Protein AF-A0A521YY10-F1 (afdb_monomer_lite)

Foldseek 3Di:
DVCVVVVNDDLQPDPVLLLLLLVLLLVLCQFQVDFLVFSQQFFPPQWDWDDDPNDIWIKGWGADPPLRPGIDITTGDPVNVVSVVSLNVSCVVLLVQLVVLLVVLVPPDPDDDPVSVVVNVQSVSCSGGSQPHSPDSHHDDQVCSQVSVCVVCVVVVHNDSDHSNVSSLSNLQCCVVVVVDDLVSQCRSHLPQDSVLSVVSNDDPPDDPVVSVVVVVVVLVVQLVVLVLLLDQPWQKFFQQSVVSNVVSPDDDPDPSSVSSNCSSHFDWDDLLQWTFRDDCPPDPNNVCNVVVLVRRHDNGTIGTPVNLVVLVVQLVVLVVCCVVLVVVDDVSNVVSVSSNVSSQRRNVSNVNPDD

Secondary structure (DSSP, 8-state):
-HHHHTTSS-TTT-HHHHHHHHHHHHHHHHHH---HHHHHT-BTT-EEEEEETTEEEEEEEEEE-SS--EEEEEEE-HHHHHHHHHHHHHHHHHHHHHHHHHHHHHTS-SS--HHHHHHHHHHHHHTTBSSB-SSSS-BPPHHHHHHHHHHHHHHTT------HHHHHHHHHHHHHHTT-S-HHHHHHHTT-SSHHHHHHHHS-TTS-HHHHHHHHHHHHHHHHHHHHHHTSTT---BSHHHHHHHHHTTS--TTHHHHHHHHHHHS--EE-SSSEE---TTTS-TTGGGT-GGGGSS-TTEEB-GGGHHHHHHHHHHHHHHHHHHHHH-HHHHHHHHHHHHHHHHHHHHTT----

Radius of gyration: 27.44 Å; chains: 1; bounding box: 54×54×86 Å

Structure (mmCIF, N/CA/C/O backbone):
data_AF-A0A521YY10-F1
#
_entry.id   AF-A0A521YY10-F1
#
loop_
_atom_site.group_PDB
_atom_site.id
_atom_site.type_symbol
_atom_site.label_atom_id
_atom_site.label_alt_id
_atom_site.label_comp_id
_atom_site.label_asym_id
_atom_site.label_entity_id
_atom_site.label_seq_id
_atom_site.pdbx_PDB_ins_code
_atom_site.Cartn_x
_atom_site.Cartn_y
_atom_site.Cartn_z
_atom_site.occupancy
_atom_site.B_iso_or_equiv
_atom_site.auth_seq_id
_atom_site.auth_comp_id
_atom_site.auth_asym_id
_atom_site.auth_atom_id
_atom_site.pdbx_PDB_model_num
ATOM 1 N N . MET A 1 1 ? 14.501 -9.608 -27.763 1.00 85.38 1 MET A N 1
ATOM 2 C CA . MET A 1 1 ? 15.355 -8.457 -27.370 1.00 85.38 1 MET A CA 1
ATOM 3 C C . MET A 1 1 ? 16.700 -8.479 -28.078 1.00 85.38 1 MET A C 1
ATOM 5 O O . MET A 1 1 ? 17.087 -7.432 -28.558 1.00 85.38 1 MET A O 1
ATOM 9 N N . ASN A 1 2 ? 17.355 -9.635 -28.248 1.00 88.19 2 ASN A N 1
ATOM 10 C CA . ASN A 1 2 ? 18.617 -9.733 -29.004 1.00 88.19 2 ASN A CA 1
ATOM 11 C C . ASN A 1 2 ? 18.553 -9.081 -30.402 1.00 88.19 2 ASN A C 1
ATOM 13 O O . ASN A 1 2 ? 19.431 -8.303 -30.740 1.00 88.19 2 ASN A O 1
ATOM 17 N N . GLU A 1 3 ? 17.484 -9.308 -31.175 1.00 88.06 3 GLU A N 1
ATOM 18 C CA . GLU A 1 3 ? 17.302 -8.673 -32.496 1.00 88.06 3 GLU A CA 1
ATOM 19 C C . GLU A 1 3 ? 17.169 -7.143 -32.429 1.00 88.06 3 GLU A C 1
ATOM 21 O O . GLU A 1 3 ? 17.678 -6.440 -33.294 1.00 88.06 3 GLU A O 1
ATOM 26 N N . ARG A 1 4 ? 16.519 -6.609 -31.385 1.00 91.56 4 ARG A N 1
ATOM 27 C CA . ARG A 1 4 ? 16.463 -5.160 -31.129 1.00 91.56 4 ARG A CA 1
ATOM 28 C C . ARG A 1 4 ? 17.863 -4.623 -30.849 1.00 91.56 4 ARG A C 1
ATOM 30 O O . ARG A 1 4 ? 18.242 -3.602 -31.404 1.00 91.56 4 ARG A O 1
ATOM 37 N N . ASP A 1 5 ? 18.611 -5.316 -29.996 1.00 87.81 5 ASP A N 1
ATOM 38 C CA . ASP A 1 5 ? 19.945 -4.891 -29.563 1.00 87.81 5 ASP A CA 1
ATOM 39 C C . ASP A 1 5 ? 20.967 -4.986 -30.708 1.00 87.81 5 ASP A C 1
ATOM 41 O O . ASP A 1 5 ? 21.903 -4.197 -30.765 1.00 87.81 5 ASP A O 1
ATOM 45 N N . ALA A 1 6 ? 20.731 -5.880 -31.671 1.00 89.31 6 ALA A N 1
ATOM 46 C CA . ALA A 1 6 ? 21.458 -5.959 -32.937 1.00 89.31 6 ALA A CA 1
ATOM 47 C C . ALA A 1 6 ? 20.987 -4.933 -33.995 1.00 89.31 6 ALA A C 1
ATOM 49 O O . ALA A 1 6 ? 21.480 -4.945 -35.119 1.00 89.31 6 ALA A O 1
ATOM 50 N N . GLY A 1 7 ? 20.014 -4.070 -33.677 1.00 87.19 7 GLY A N 1
ATOM 51 C CA . GLY A 1 7 ? 19.483 -3.052 -34.592 1.00 87.19 7 GLY A CA 1
ATOM 52 C C . GLY A 1 7 ? 18.526 -3.575 -35.671 1.00 87.19 7 GLY A C 1
ATOM 53 O O . GLY A 1 7 ? 18.111 -2.808 -36.536 1.00 87.19 7 GLY A O 1
ATOM 54 N N . LEU A 1 8 ? 18.134 -4.851 -35.620 1.00 89.88 8 LEU A N 1
ATOM 55 C CA . LEU A 1 8 ? 17.260 -5.491 -36.614 1.00 89.88 8 LEU A CA 1
ATOM 56 C C . LEU A 1 8 ? 15.776 -5.145 -36.420 1.00 89.88 8 LEU A C 1
ATOM 58 O O . LEU A 1 8 ? 14.966 -5.345 -37.323 1.00 89.88 8 LEU A O 1
ATOM 62 N N . ARG A 1 9 ? 15.397 -4.638 -35.241 1.00 90.50 9 ARG A N 1
ATOM 63 C CA . ARG A 1 9 ? 14.014 -4.265 -34.902 1.00 90.50 9 ARG A CA 1
ATOM 64 C C . ARG A 1 9 ? 13.940 -2.869 -34.306 1.00 90.50 9 ARG A C 1
ATOM 66 O O . ARG A 1 9 ? 14.848 -2.428 -33.608 1.00 90.50 9 ARG A O 1
ATOM 73 N N . SER A 1 10 ? 12.820 -2.182 -34.541 1.00 87.94 10 SER A N 1
ATOM 74 C CA . SER A 1 10 ? 12.600 -0.839 -33.998 1.00 87.94 10 SER A CA 1
ATOM 75 C C . SER A 1 10 ? 12.572 -0.862 -32.470 1.00 87.94 10 SER A C 1
ATOM 77 O O . SER A 1 10 ? 11.760 -1.548 -31.858 1.00 87.94 10 SER A O 1
ATOM 79 N N . THR A 1 11 ? 13.396 -0.033 -31.840 1.00 85.44 11 THR A N 1
ATOM 80 C CA . THR A 1 11 ? 13.478 0.061 -30.377 1.00 85.44 11 THR A CA 1
ATOM 81 C C . THR A 1 11 ? 12.167 0.496 -29.723 1.00 85.44 11 THR A C 1
ATOM 83 O O . THR A 1 11 ? 11.828 0.025 -28.642 1.00 85.44 11 THR A O 1
ATOM 86 N N . PHE A 1 12 ? 11.417 1.388 -30.374 1.00 87.38 12 PHE A N 1
ATOM 87 C CA . PHE A 1 12 ? 10.324 2.122 -29.730 1.00 87.38 12 PHE A CA 1
ATOM 88 C C . PHE A 1 12 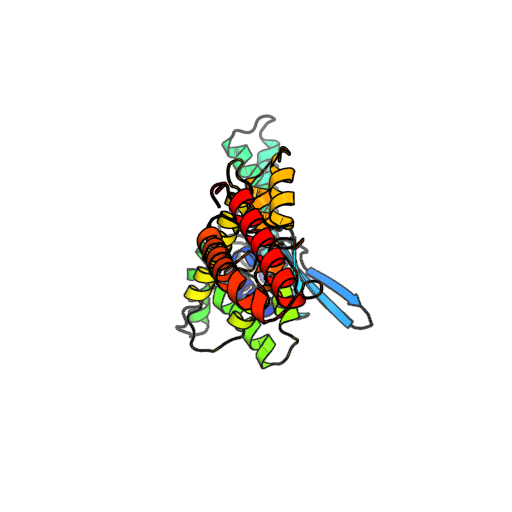? 8.942 1.792 -30.290 1.00 87.38 12 PHE A C 1
ATOM 90 O O . PHE A 1 12 ? 7.970 1.725 -29.541 1.00 87.38 12 PHE A O 1
ATOM 97 N N . LYS A 1 13 ? 8.834 1.582 -31.606 1.00 85.50 13 LYS A N 1
ATOM 98 C CA . LYS A 1 13 ? 7.543 1.413 -32.293 1.00 85.50 13 LYS A CA 1
ATOM 99 C C . LYS A 1 13 ? 7.160 -0.050 -32.522 1.00 85.50 13 LYS A C 1
ATOM 101 O O . LYS A 1 13 ? 6.102 -0.317 -33.080 1.00 85.50 13 LYS A O 1
ATOM 106 N N . ASP A 1 14 ? 7.987 -0.992 -32.081 1.00 90.69 14 ASP A N 1
ATOM 107 C CA . ASP A 1 14 ? 7.737 -2.415 -32.278 1.00 90.69 14 ASP A CA 1
ATOM 108 C C . ASP A 1 14 ? 6.626 -2.931 -31.349 1.00 90.69 14 ASP A C 1
ATOM 110 O O . ASP A 1 14 ? 6.706 -2.837 -30.118 1.00 90.69 14 ASP A O 1
ATOM 114 N N . VAL A 1 15 ? 5.555 -3.449 -31.948 1.00 89.00 15 VAL A N 1
ATOM 115 C CA . VAL A 1 15 ? 4.350 -3.894 -31.236 1.00 89.00 15 VAL A CA 1
ATOM 116 C C . VAL A 1 15 ? 4.611 -5.155 -30.413 1.00 89.00 15 VAL A C 1
ATOM 118 O O . VAL A 1 15 ? 4.077 -5.277 -29.308 1.00 89.00 15 VAL A O 1
ATOM 121 N N . GLU A 1 16 ? 5.448 -6.070 -30.896 1.00 89.94 16 GLU A N 1
ATOM 122 C CA . GLU A 1 16 ? 5.749 -7.323 -30.199 1.00 89.94 16 GLU A CA 1
ATOM 123 C C . GLU A 1 16 ? 6.635 -7.059 -28.984 1.00 89.94 16 GLU A C 1
ATOM 125 O O . GLU A 1 16 ? 6.331 -7.527 -27.887 1.00 89.94 16 GLU A O 1
ATOM 130 N N . LEU A 1 17 ? 7.658 -6.206 -29.121 1.00 91.56 17 LEU A N 1
ATOM 131 C CA . LEU A 1 17 ? 8.485 -5.797 -27.978 1.00 91.56 17 LEU A CA 1
ATOM 132 C C . LEU A 1 17 ? 7.660 -5.060 -26.917 1.00 91.56 17 LEU A C 1
ATOM 134 O O . LEU A 1 17 ? 7.812 -5.302 -25.721 1.00 91.56 17 LEU A O 1
ATOM 138 N N . ASN A 1 18 ? 6.744 -4.190 -27.345 1.00 91.94 18 ASN A N 1
ATOM 139 C CA . ASN A 1 18 ? 5.798 -3.533 -26.444 1.00 91.94 18 ASN A CA 1
ATOM 140 C C . ASN A 1 18 ? 4.840 -4.517 -25.755 1.00 91.94 18 ASN A C 1
ATOM 142 O O . ASN A 1 18 ? 4.412 -4.247 -24.630 1.00 91.94 18 ASN A O 1
ATOM 146 N N . SER A 1 19 ? 4.511 -5.630 -26.413 1.00 91.94 19 SER A N 1
ATOM 147 C CA . SER A 1 19 ? 3.684 -6.695 -25.843 1.00 91.94 19 SER A CA 1
ATOM 148 C C . SER A 1 19 ? 4.452 -7.491 -24.789 1.00 91.94 19 SER A C 1
ATOM 150 O O . SER A 1 19 ? 3.865 -7.836 -23.770 1.00 91.94 19 SER A O 1
ATOM 152 N N . ILE A 1 20 ? 5.769 -7.684 -24.944 1.00 93.25 20 ILE A N 1
ATOM 153 C CA . ILE A 1 20 ? 6.611 -8.295 -23.899 1.00 93.25 20 ILE A CA 1
ATOM 154 C C . ILE A 1 20 ? 6.553 -7.475 -22.603 1.00 93.25 20 ILE A C 1
ATOM 156 O O . ILE A 1 20 ? 6.276 -8.042 -21.548 1.00 93.25 20 ILE A O 1
ATOM 160 N N . ARG A 1 21 ? 6.725 -6.143 -22.669 1.00 94.94 21 ARG A N 1
ATOM 161 C CA . ARG A 1 21 ? 6.540 -5.260 -21.496 1.00 94.94 21 ARG A CA 1
ATOM 162 C C . ARG A 1 21 ? 5.163 -5.466 -20.861 1.00 94.94 21 ARG A C 1
ATOM 164 O O . ARG A 1 21 ? 5.047 -5.551 -19.640 1.00 94.94 21 ARG A O 1
ATOM 171 N N . ASP A 1 22 ? 4.121 -5.507 -21.687 1.00 95.12 22 ASP A N 1
ATOM 172 C CA . ASP A 1 22 ? 2.745 -5.647 -21.216 1.00 95.12 22 ASP A CA 1
ATOM 173 C C . ASP A 1 22 ? 2.512 -7.021 -20.542 1.00 95.12 22 ASP A C 1
ATOM 175 O O . ASP A 1 22 ? 1.844 -7.085 -19.510 1.00 95.12 22 ASP A O 1
ATOM 179 N N . CYS A 1 23 ? 3.136 -8.096 -21.033 1.00 95.06 23 CYS A N 1
ATOM 180 C CA . CYS A 1 23 ? 3.139 -9.415 -20.390 1.00 95.06 23 CYS A CA 1
ATOM 181 C C . CYS A 1 23 ? 3.931 -9.431 -19.074 1.00 95.06 23 CYS A C 1
ATOM 183 O O . CYS A 1 23 ? 3.456 -10.001 -18.092 1.00 95.06 23 CYS A O 1
ATOM 185 N N . CYS A 1 24 ? 5.092 -8.770 -19.007 1.00 96.81 24 CYS A N 1
ATOM 186 C CA . CYS A 1 24 ? 5.856 -8.634 -17.762 1.00 96.81 24 CYS A CA 1
ATOM 187 C C . CYS A 1 24 ? 5.030 -7.953 -16.662 1.00 96.81 24 CYS A C 1
ATOM 189 O O . CYS A 1 24 ? 5.087 -8.377 -15.512 1.00 96.81 24 CYS A O 1
ATOM 191 N N . PHE A 1 25 ? 4.213 -6.949 -17.002 1.00 96.38 25 PHE A N 1
ATOM 192 C CA . PHE A 1 25 ? 3.290 -6.327 -16.046 1.00 96.38 25 PHE A CA 1
ATOM 193 C C . PHE A 1 25 ? 2.287 -7.333 -15.467 1.00 96.38 25 PHE A C 1
ATOM 195 O O . PHE A 1 25 ? 2.081 -7.368 -14.254 1.00 96.38 25 PHE A O 1
ATOM 202 N N . VAL A 1 26 ? 1.682 -8.165 -16.322 1.00 95.31 26 VAL A N 1
ATOM 203 C CA . VAL A 1 26 ? 0.736 -9.211 -15.898 1.00 95.31 26 VAL A CA 1
ATOM 204 C C . VAL A 1 26 ? 1.424 -10.222 -14.987 1.00 95.31 26 VAL A C 1
ATOM 206 O O . VAL A 1 26 ? 0.912 -10.518 -13.909 1.00 95.31 26 VAL A O 1
ATOM 209 N N . LEU A 1 27 ? 2.595 -10.719 -15.390 1.00 96.19 27 LEU A N 1
ATOM 210 C CA . LEU A 1 27 ? 3.357 -11.698 -14.618 1.00 96.19 27 LEU A CA 1
ATOM 211 C C . LEU A 1 27 ? 3.787 -11.138 -13.261 1.00 96.19 27 LEU A C 1
ATOM 213 O O . LEU A 1 27 ? 3.569 -11.792 -12.248 1.00 96.19 27 LEU A O 1
ATOM 217 N N . ILE A 1 28 ? 4.307 -9.908 -13.207 1.00 96.75 28 ILE A N 1
ATOM 218 C CA . ILE A 1 28 ? 4.641 -9.251 -11.935 1.00 96.75 28 ILE A CA 1
ATOM 219 C C . ILE A 1 28 ? 3.394 -9.129 -11.059 1.00 96.75 28 ILE A C 1
ATOM 221 O O . ILE A 1 28 ? 3.449 -9.470 -9.878 1.00 96.75 28 ILE A O 1
ATOM 225 N N . GLY A 1 29 ? 2.254 -8.712 -11.618 1.00 94.56 29 GLY A N 1
ATOM 226 C CA . GLY A 1 29 ? 0.993 -8.645 -10.879 1.00 94.56 29 GLY A CA 1
ATOM 227 C C . GLY A 1 29 ? 0.571 -9.996 -10.299 1.00 94.56 29 GLY A C 1
ATOM 228 O O . GLY A 1 29 ? 0.200 -10.068 -9.129 1.00 94.56 29 GLY A O 1
ATOM 229 N N . LEU A 1 30 ? 0.675 -11.071 -11.083 1.00 93.12 30 LEU A N 1
ATOM 230 C CA . LEU A 1 30 ? 0.329 -12.431 -10.660 1.00 93.12 30 LEU A CA 1
ATOM 231 C C . LEU A 1 30 ? 1.308 -13.021 -9.641 1.00 93.12 30 LEU A C 1
ATOM 233 O O . LEU A 1 30 ? 0.883 -13.803 -8.799 1.00 93.12 30 LEU A O 1
ATOM 237 N N . LEU A 1 31 ? 2.592 -12.659 -9.707 1.00 93.81 31 LEU A N 1
ATOM 238 C CA . LEU A 1 31 ? 3.646 -13.183 -8.830 1.00 93.81 31 LEU A CA 1
ATOM 239 C C . LEU A 1 31 ? 3.793 -12.405 -7.516 1.00 93.81 31 LEU A C 1
ATOM 241 O O . LEU A 1 31 ? 4.403 -12.912 -6.579 1.00 93.81 31 LEU A O 1
ATOM 245 N N . THR A 1 32 ? 3.260 -11.185 -7.436 1.00 93.19 32 THR A N 1
ATOM 246 C CA . THR A 1 32 ? 3.423 -10.305 -6.263 1.00 93.19 32 THR A CA 1
ATOM 247 C C . THR A 1 32 ? 2.104 -9.940 -5.587 1.00 93.19 32 THR A C 1
ATOM 249 O O . THR A 1 32 ? 2.075 -9.697 -4.379 1.00 93.19 32 THR A O 1
ATOM 252 N N . GLY A 1 33 ? 1.024 -9.839 -6.369 1.00 90.75 33 GLY A N 1
ATOM 253 C CA . GLY A 1 33 ? -0.226 -9.202 -5.973 1.00 90.75 33 GLY A CA 1
ATOM 254 C C . GLY A 1 33 ? -0.115 -7.694 -5.704 1.00 90.75 33 GLY A C 1
ATOM 255 O O . GLY A 1 33 ? -0.971 -7.138 -5.014 1.00 90.75 33 GLY A O 1
ATOM 256 N N . MET A 1 34 ? 0.916 -7.011 -6.211 1.00 91.62 34 MET A N 1
ATOM 257 C CA . MET A 1 34 ? 1.047 -5.548 -6.133 1.00 91.62 34 MET A CA 1
ATOM 258 C C . MET A 1 34 ? -0.156 -4.826 -6.761 1.00 91.62 34 MET A C 1
ATOM 260 O O . MET A 1 34 ? -0.786 -5.312 -7.704 1.00 91.62 34 MET A O 1
ATOM 264 N N . ARG A 1 35 ? -0.462 -3.617 -6.275 1.00 87.88 35 ARG A N 1
ATOM 265 C CA . ARG A 1 35 ? -1.435 -2.730 -6.936 1.00 87.88 35 ARG A CA 1
ATOM 266 C C . ARG A 1 35 ? -0.873 -2.201 -8.254 1.00 87.88 35 ARG A C 1
ATOM 268 O O . ARG A 1 35 ? 0.332 -2.050 -8.403 1.00 87.88 35 ARG A O 1
ATOM 275 N N . CYS A 1 36 ? -1.752 -1.797 -9.173 1.00 89.88 36 CYS A N 1
ATOM 276 C CA . CYS A 1 36 ? -1.347 -1.226 -10.465 1.00 89.88 36 CYS A CA 1
ATOM 277 C C . CYS A 1 36 ? -0.319 -0.087 -10.334 1.00 89.88 36 CYS A C 1
ATOM 279 O O . CYS A 1 36 ? 0.677 -0.078 -11.050 1.00 89.88 36 CYS A O 1
ATOM 281 N N . ASP A 1 37 ? -0.549 0.860 -9.420 1.00 87.25 37 ASP A N 1
ATOM 282 C CA . ASP A 1 37 ? 0.353 2.003 -9.224 1.00 87.25 37 ASP A CA 1
ATOM 283 C C . ASP A 1 37 ? 1.688 1.593 -8.585 1.00 87.25 37 ASP A C 1
ATOM 285 O O . ASP A 1 37 ? 2.705 2.225 -8.843 1.00 87.25 37 ASP A O 1
ATOM 289 N N . GLU A 1 38 ? 1.698 0.518 -7.791 1.00 91.12 38 GLU A N 1
ATOM 290 C CA . GLU A 1 38 ? 2.921 -0.053 -7.222 1.00 91.12 38 GLU A CA 1
ATOM 291 C C . GLU A 1 38 ? 3.707 -0.792 -8.314 1.00 91.12 38 GLU A C 1
ATOM 293 O O . GLU A 1 38 ? 4.905 -0.594 -8.434 1.00 91.12 38 GLU A O 1
ATOM 298 N N . ILE A 1 39 ? 3.076 -1.556 -9.208 1.00 94.62 39 ILE A N 1
ATOM 299 C CA . ILE A 1 39 ? 3.806 -2.173 -10.335 1.00 94.62 39 ILE A CA 1
ATOM 300 C C . ILE A 1 39 ? 4.439 -1.087 -11.225 1.00 94.62 39 ILE A C 1
ATOM 302 O O . ILE A 1 39 ? 5.604 -1.176 -11.604 1.00 94.62 39 ILE A O 1
ATOM 306 N N . LEU A 1 40 ? 3.696 -0.013 -11.509 1.00 93.12 40 LEU A N 1
ATOM 307 C CA . LEU A 1 40 ? 4.188 1.141 -12.273 1.00 93.12 40 LEU A CA 1
ATOM 308 C C . LEU A 1 40 ? 5.269 1.961 -11.545 1.00 93.12 40 LEU A C 1
ATOM 310 O O . LEU A 1 40 ? 5.985 2.733 -12.188 1.00 93.12 40 LEU A O 1
ATOM 314 N N . GLY A 1 41 ? 5.365 1.819 -10.222 1.00 92.25 41 GLY A N 1
ATOM 315 C CA . GLY A 1 41 ? 6.359 2.467 -9.368 1.00 92.25 41 GLY A CA 1
ATOM 316 C C . GLY A 1 41 ? 7.696 1.726 -9.282 1.00 92.25 41 GLY A C 1
ATOM 317 O O . GLY A 1 41 ? 8.635 2.265 -8.692 1.00 92.25 41 GLY A O 1
ATOM 318 N N . ILE A 1 42 ? 7.809 0.526 -9.867 1.00 95.88 42 ILE A N 1
ATOM 319 C CA . ILE A 1 42 ? 9.057 -0.247 -9.878 1.00 95.88 42 ILE A CA 1
ATOM 320 C C . ILE A 1 42 ? 10.138 0.530 -10.639 1.00 95.88 42 ILE A C 1
ATOM 322 O O . ILE A 1 42 ? 9.900 1.114 -11.706 1.00 95.88 42 ILE A O 1
ATOM 326 N N . ARG A 1 43 ? 11.344 0.533 -10.070 1.00 95.12 43 ARG A N 1
ATOM 327 C CA . ARG A 1 43 ? 12.527 1.189 -10.629 1.00 95.12 43 ARG A CA 1
ATOM 328 C C . ARG A 1 43 ? 13.571 0.169 -11.085 1.00 95.12 43 ARG A C 1
ATOM 330 O O . ARG A 1 43 ? 13.503 -0.993 -10.710 1.00 95.12 43 ARG A O 1
ATOM 337 N N . LYS A 1 44 ? 14.533 0.621 -11.888 1.00 94.31 44 LYS A N 1
ATOM 338 C CA . LYS A 1 44 ? 15.720 -0.151 -12.267 1.00 94.31 44 LYS A CA 1
ATOM 339 C C . LYS A 1 44 ? 16.460 -0.629 -11.013 1.00 94.31 44 LYS A C 1
ATOM 341 O O . LYS A 1 44 ? 16.606 0.145 -10.066 1.00 94.31 44 LYS A O 1
ATOM 346 N N . ASN A 1 45 ? 16.952 -1.865 -11.047 1.00 94.44 45 ASN A N 1
ATOM 347 C CA . ASN A 1 45 ? 17.641 -2.558 -9.960 1.00 94.44 45 ASN A CA 1
ATOM 348 C C . ASN A 1 45 ? 16.769 -2.727 -8.703 1.00 94.44 45 ASN A C 1
ATOM 350 O O . ASN A 1 45 ? 17.266 -2.675 -7.580 1.00 94.44 45 ASN A O 1
ATOM 354 N N . ALA A 1 46 ? 15.456 -2.905 -8.877 1.00 95.31 46 ALA A N 1
ATOM 355 C CA . ALA A 1 46 ? 14.530 -3.116 -7.761 1.00 95.31 46 ALA A CA 1
ATOM 356 C C . ALA A 1 46 ? 14.569 -4.540 -7.181 1.00 95.31 46 ALA A C 1
ATOM 358 O O . ALA A 1 46 ? 13.970 -4.786 -6.133 1.00 95.31 46 ALA A O 1
ATOM 359 N N . GLY A 1 47 ? 15.211 -5.481 -7.872 1.00 96.19 47 GLY A N 1
ATOM 360 C CA . GLY A 1 47 ? 15.320 -6.871 -7.451 1.00 96.19 47 GLY A CA 1
ATOM 361 C C . GLY A 1 47 ? 16.472 -7.080 -6.475 1.00 96.19 47 GLY A C 1
ATOM 362 O O . GLY A 1 47 ? 17.582 -6.614 -6.722 1.00 96.19 47 GLY A O 1
ATOM 363 N N . ARG A 1 48 ? 16.237 -7.829 -5.396 1.00 95.94 48 ARG A N 1
ATOM 364 C CA . ARG A 1 48 ? 17.306 -8.313 -4.511 1.00 95.94 48 ARG A CA 1
ATOM 365 C C . ARG A 1 48 ? 17.058 -9.743 -4.055 1.00 95.94 48 ARG A C 1
ATOM 367 O O . ARG A 1 48 ? 15.917 -10.198 -4.001 1.00 95.94 48 ARG A O 1
ATOM 374 N N . SER A 1 49 ? 18.134 -10.413 -3.665 1.00 96.62 49 SER A N 1
ATOM 375 C CA . SER A 1 49 ? 18.099 -11.738 -3.051 1.00 96.62 49 SER A CA 1
ATOM 376 C C . SER A 1 49 ? 18.784 -11.688 -1.693 1.00 96.62 49 SER A C 1
ATOM 378 O O . SER A 1 49 ? 19.755 -10.957 -1.514 1.00 96.62 49 SER A O 1
ATOM 380 N N . GLU A 1 50 ? 18.286 -12.458 -0.739 1.00 95.75 50 GLU A N 1
ATOM 381 C CA . GLU A 1 50 ? 18.830 -12.541 0.613 1.00 95.75 50 GLU A CA 1
ATOM 382 C C . GLU A 1 50 ? 18.793 -13.994 1.073 1.00 95.75 50 GLU A C 1
ATOM 384 O O . GLU A 1 50 ? 17.750 -14.639 0.983 1.00 95.75 50 GLU A O 1
ATOM 389 N N . THR A 1 51 ? 19.918 -14.512 1.561 1.00 95.75 51 THR A N 1
ATOM 390 C CA . THR A 1 51 ? 19.981 -15.866 2.119 1.00 95.75 51 THR A CA 1
ATOM 391 C C . THR A 1 51 ? 19.955 -15.788 3.634 1.00 95.75 51 THR A C 1
ATOM 393 O O . THR A 1 51 ? 20.814 -15.150 4.240 1.00 95.75 51 THR A O 1
ATOM 396 N N . LYS A 1 52 ? 18.985 -16.465 4.243 1.00 92.06 52 LYS A N 1
ATOM 397 C CA . LYS A 1 52 ? 18.827 -16.550 5.691 1.00 92.06 52 LYS A CA 1
ATOM 398 C C . LYS A 1 52 ? 18.525 -17.988 6.087 1.00 92.06 52 LYS A C 1
ATOM 400 O O . LYS A 1 52 ? 17.630 -18.607 5.517 1.00 92.06 52 LYS A O 1
ATOM 405 N N . ASP A 1 53 ? 19.293 -18.510 7.038 1.00 92.38 53 ASP A N 1
ATOM 406 C CA . ASP A 1 53 ? 19.143 -19.870 7.575 1.00 92.38 53 ASP A CA 1
ATOM 407 C C . ASP A 1 53 ? 19.136 -20.962 6.483 1.00 92.38 53 ASP A C 1
ATOM 409 O O . ASP A 1 53 ? 18.381 -21.926 6.545 1.00 92.38 53 ASP A O 1
ATOM 413 N N . GLY A 1 54 ? 19.956 -20.786 5.439 1.00 92.12 54 GLY A N 1
ATOM 414 C CA . GLY A 1 54 ? 20.047 -21.713 4.303 1.00 92.12 54 GLY A CA 1
ATOM 415 C C . GLY A 1 54 ? 18.948 -21.562 3.242 1.00 92.12 54 GLY A C 1
ATOM 416 O O . GLY A 1 54 ? 19.006 -22.239 2.219 1.00 92.12 54 GLY A O 1
ATOM 417 N N . PHE A 1 55 ? 17.986 -20.654 3.432 1.00 90.19 55 PHE A N 1
ATOM 418 C CA . PHE A 1 55 ? 16.938 -20.354 2.456 1.00 90.19 55 PHE A CA 1
ATOM 419 C C . PHE A 1 55 ? 17.218 -19.040 1.734 1.00 90.19 55 PHE A C 1
ATOM 421 O O . PHE A 1 55 ? 17.498 -18.023 2.368 1.00 90.19 55 PHE A O 1
ATOM 428 N N . THR A 1 56 ? 17.105 -19.043 0.407 1.00 94.12 56 THR A N 1
ATOM 429 C CA . THR A 1 56 ? 17.214 -17.830 -0.409 1.00 94.12 56 THR A CA 1
ATOM 430 C C . THR A 1 56 ? 15.833 -17.242 -0.671 1.00 94.12 56 THR A C 1
ATOM 432 O O . THR A 1 56 ? 14.941 -17.903 -1.200 1.00 94.12 56 THR A O 1
ATOM 435 N N . TYR A 1 57 ? 15.674 -15.974 -0.311 1.00 93.56 57 TYR A N 1
ATOM 436 C CA . TYR A 1 57 ? 14.476 -15.173 -0.511 1.00 93.56 57 TYR A CA 1
ATOM 437 C C . TYR A 1 57 ? 14.733 -14.140 -1.600 1.00 93.56 57 TYR A C 1
ATOM 439 O O . TYR A 1 57 ? 15.804 -13.536 -1.642 1.00 93.56 57 TYR A O 1
ATOM 447 N N . HIS A 1 58 ? 13.738 -13.901 -2.450 1.00 96.75 58 HIS A N 1
ATOM 448 C CA . HIS A 1 58 ? 13.816 -12.917 -3.523 1.00 96.75 58 HIS A CA 1
ATOM 449 C C . HIS A 1 58 ? 12.776 -11.825 -3.316 1.00 96.75 58 HIS A C 1
ATOM 451 O O . HIS A 1 58 ? 11.631 -12.101 -2.960 1.00 96.75 58 HIS A O 1
ATOM 457 N N . TRP A 1 59 ? 13.165 -10.583 -3.569 1.00 96.88 59 TRP A N 1
ATOM 458 C CA . TRP A 1 59 ? 12.349 -9.412 -3.289 1.00 96.88 59 TRP A CA 1
ATOM 459 C C . TRP A 1 59 ? 12.337 -8.465 -4.479 1.00 96.88 59 TRP A C 1
ATOM 461 O O . TRP A 1 59 ? 13.352 -8.297 -5.153 1.00 96.88 59 TRP A O 1
ATOM 471 N N . ILE A 1 60 ? 11.197 -7.813 -4.697 1.00 97.31 60 ILE A N 1
ATOM 472 C CA . ILE A 1 60 ? 11.073 -6.679 -5.616 1.00 97.31 60 ILE A CA 1
ATOM 473 C C . ILE A 1 60 ? 10.627 -5.457 -4.822 1.00 97.31 60 ILE A C 1
ATOM 475 O O . ILE A 1 60 ? 9.587 -5.479 -4.153 1.00 97.31 60 ILE A O 1
ATOM 479 N N . ALA A 1 61 ? 11.410 -4.388 -4.919 1.00 95.00 61 ALA A N 1
ATOM 480 C CA . ALA A 1 61 ? 11.104 -3.091 -4.344 1.00 95.00 61 ALA A CA 1
ATOM 481 C C . ALA A 1 61 ? 10.236 -2.236 -5.283 1.00 95.00 61 ALA A C 1
ATOM 483 O O . ALA A 1 61 ? 10.355 -2.266 -6.509 1.00 95.00 61 ALA A O 1
ATOM 484 N N . SER A 1 62 ? 9.361 -1.426 -4.700 1.00 92.81 62 SER A N 1
ATOM 485 C CA . SER A 1 62 ? 8.554 -0.439 -5.409 1.00 92.81 62 SER A CA 1
ATOM 486 C C . SER A 1 62 ? 8.268 0.784 -4.529 1.00 92.81 62 SER A C 1
ATOM 488 O O . SER A 1 62 ? 8.662 0.831 -3.366 1.00 92.81 62 SER A O 1
ATOM 490 N N . ILE A 1 63 ? 7.597 1.794 -5.083 1.00 84.69 63 ILE A N 1
ATOM 491 C CA . ILE A 1 63 ? 7.192 3.025 -4.412 1.00 84.69 63 ILE A CA 1
ATOM 492 C C . ILE A 1 63 ? 5.666 3.103 -4.359 1.00 84.69 63 ILE A C 1
ATOM 494 O O . ILE A 1 63 ? 4.985 3.135 -5.386 1.00 84.69 63 ILE A O 1
ATOM 498 N N . GLU A 1 64 ? 5.117 3.192 -3.149 1.00 70.94 64 GLU A N 1
ATOM 499 C CA . GLU A 1 64 ? 3.683 3.374 -2.940 1.00 70.94 64 GLU A CA 1
ATOM 500 C C . GLU A 1 64 ? 3.321 4.869 -2.914 1.00 70.94 64 GLU A C 1
ATOM 502 O O . GLU A 1 64 ? 3.477 5.564 -1.907 1.00 70.94 64 GLU A O 1
ATOM 507 N N . HIS A 1 65 ? 2.784 5.375 -4.028 1.00 60.47 65 HIS A N 1
ATOM 508 C CA . HIS A 1 65 ? 2.396 6.786 -4.150 1.00 60.47 65 HIS A CA 1
ATOM 509 C C . HIS A 1 65 ? 1.080 7.137 -3.424 1.00 60.47 65 HIS A C 1
ATOM 511 O O . HIS A 1 65 ? 0.914 8.269 -2.971 1.00 60.47 65 HIS A O 1
ATOM 517 N N . LYS A 1 66 ? 0.139 6.188 -3.282 1.00 52.19 66 LYS A N 1
ATOM 518 C CA . LYS A 1 66 ? -1.225 6.446 -2.761 1.00 52.19 66 LYS A CA 1
ATOM 519 C C . LYS A 1 66 ? -1.275 6.802 -1.275 1.00 52.19 66 LYS A C 1
ATOM 521 O O . LYS A 1 66 ? -2.071 7.646 -0.876 1.00 52.19 66 LYS A O 1
ATOM 526 N N . THR A 1 67 ? -0.427 6.182 -0.463 1.00 45.12 67 THR A N 1
ATOM 527 C CA . THR A 1 67 ? -0.397 6.391 0.994 1.00 45.12 67 THR A CA 1
ATOM 528 C C . THR A 1 67 ? 0.842 7.155 1.463 1.00 45.12 67 THR A C 1
ATOM 530 O O . THR A 1 67 ? 1.005 7.355 2.662 1.00 45.12 67 THR A O 1
ATOM 533 N N . LYS A 1 68 ? 1.712 7.592 0.534 1.00 53.97 68 LYS A N 1
ATOM 534 C CA . LYS A 1 68 ? 3.037 8.175 0.817 1.00 53.97 68 LYS A CA 1
ATOM 535 C C . LYS A 1 68 ? 3.914 7.307 1.740 1.00 53.97 68 LYS A C 1
ATOM 537 O O . LYS A 1 68 ? 4.848 7.825 2.341 1.00 53.97 68 LYS A O 1
ATOM 542 N N . LYS A 1 69 ? 3.660 5.994 1.836 1.00 54.16 69 LYS A N 1
ATOM 543 C CA . LYS A 1 69 ? 4.480 5.071 2.643 1.00 54.16 69 LYS A CA 1
ATOM 544 C C . LYS A 1 69 ? 5.929 4.967 2.156 1.00 54.16 69 LYS A C 1
ATOM 546 O O . LYS A 1 69 ? 6.785 4.533 2.917 1.00 54.16 69 LYS A O 1
ATOM 551 N N . GLY A 1 70 ? 6.209 5.395 0.924 1.00 72.50 70 GLY A N 1
ATOM 552 C CA . GLY A 1 70 ? 7.553 5.398 0.360 1.00 72.50 70 GLY A CA 1
ATOM 553 C C . GLY A 1 70 ? 7.908 4.043 -0.242 1.00 72.50 70 GLY A C 1
ATOM 554 O O . GLY A 1 70 ? 7.111 3.480 -0.995 1.00 72.50 70 GLY A O 1
ATOM 555 N N . ALA A 1 71 ? 9.112 3.552 0.049 1.00 82.06 71 ALA A N 1
ATOM 556 C CA . ALA A 1 71 ? 9.612 2.286 -0.473 1.00 82.06 71 ALA A CA 1
ATOM 557 C C . ALA A 1 71 ? 8.915 1.088 0.192 1.00 82.06 71 ALA A C 1
ATOM 559 O O . ALA A 1 71 ? 8.796 1.016 1.415 1.00 82.06 71 ALA A O 1
ATOM 560 N N . VAL A 1 72 ? 8.465 0.137 -0.622 1.00 88.31 72 VAL A N 1
ATOM 561 C CA . VAL A 1 72 ? 7.812 -1.105 -0.196 1.00 88.31 72 VAL A CA 1
ATOM 562 C C . VAL A 1 72 ? 8.450 -2.294 -0.898 1.00 88.31 72 VAL A C 1
ATOM 564 O O . VAL A 1 72 ? 8.835 -2.194 -2.057 1.00 88.31 72 VAL A O 1
ATOM 567 N N . GLU A 1 73 ? 8.524 -3.434 -0.214 1.00 92.31 73 GLU A N 1
ATOM 568 C CA . GLU A 1 73 ? 9.097 -4.666 -0.766 1.00 92.31 73 GLU A CA 1
ATOM 569 C C . GLU A 1 73 ? 8.091 -5.813 -0.758 1.00 92.31 73 GLU A C 1
ATOM 571 O O . GLU A 1 73 ? 7.282 -5.955 0.170 1.00 92.31 73 GLU A O 1
ATOM 576 N N . TYR A 1 74 ? 8.168 -6.641 -1.795 1.00 94.62 74 TYR A N 1
ATOM 577 C CA . TYR A 1 74 ? 7.304 -7.793 -2.017 1.00 94.62 74 TYR A CA 1
ATOM 578 C C . TYR A 1 74 ? 8.156 -9.039 -2.200 1.00 94.62 74 TYR A C 1
ATOM 580 O O . TYR A 1 74 ? 9.080 -9.030 -3.015 1.00 94.62 74 TYR A O 1
ATOM 588 N N . LEU A 1 75 ? 7.829 -10.104 -1.466 1.00 93.69 75 LEU A N 1
ATOM 589 C CA . LEU A 1 75 ? 8.476 -11.398 -1.652 1.00 93.69 75 LEU A CA 1
ATOM 590 C C . LEU A 1 75 ? 7.990 -12.003 -2.972 1.00 93.69 75 LEU A C 1
ATOM 592 O O . LEU A 1 75 ? 6.788 -11.979 -3.263 1.00 93.69 75 LEU A O 1
ATOM 596 N N . VAL A 1 76 ? 8.919 -12.546 -3.750 1.00 94.06 76 VAL A N 1
ATOM 597 C CA . VAL A 1 76 ? 8.664 -13.197 -5.036 1.00 94.06 76 VAL A CA 1
ATOM 598 C C . VAL A 1 76 ? 9.421 -14.515 -5.137 1.00 94.06 76 VAL A C 1
ATOM 600 O O . VAL A 1 76 ? 10.367 -14.775 -4.397 1.00 94.06 76 VAL A O 1
ATOM 603 N N . SER A 1 77 ? 9.008 -15.361 -6.076 1.00 91.12 77 SER A N 1
ATOM 604 C CA . SER A 1 77 ? 9.832 -16.486 -6.520 1.00 91.12 77 SER A CA 1
ATOM 605 C C . SER A 1 77 ? 10.999 -15.995 -7.387 1.00 91.12 77 SER A C 1
ATOM 607 O O . SER A 1 77 ? 10.983 -14.862 -7.871 1.00 91.12 77 SER A O 1
ATOM 609 N N . ALA A 1 78 ? 11.981 -16.863 -7.646 1.00 93.69 78 ALA A N 1
ATOM 610 C CA . ALA A 1 78 ? 13.092 -16.571 -8.560 1.00 93.69 78 ALA A CA 1
ATOM 611 C C . ALA A 1 78 ? 12.605 -16.091 -9.945 1.00 93.69 78 ALA A C 1
ATOM 613 O O . ALA A 1 78 ? 13.116 -15.106 -10.471 1.00 93.69 78 ALA A O 1
ATOM 614 N N . MET A 1 79 ? 11.512 -16.679 -10.451 1.00 95.44 79 MET A N 1
ATOM 615 C CA . MET A 1 79 ? 10.847 -16.254 -11.691 1.00 95.44 79 MET A CA 1
ATOM 616 C C . MET A 1 79 ? 10.463 -14.766 -11.684 1.00 95.44 79 MET A C 1
ATOM 618 O O . MET A 1 79 ? 10.481 -14.118 -12.727 1.00 95.44 79 MET A O 1
ATOM 622 N N . GLY A 1 80 ? 10.116 -14.200 -10.526 1.00 96.00 80 GLY A N 1
ATOM 623 C CA . GLY A 1 80 ? 9.820 -12.773 -10.413 1.00 96.00 80 GLY A CA 1
ATOM 624 C C . GLY A 1 80 ? 11.020 -11.897 -10.775 1.00 96.00 80 GLY A C 1
ATOM 625 O O . GLY A 1 80 ? 10.843 -10.877 -11.440 1.00 96.00 80 GLY A O 1
ATOM 626 N N . LEU A 1 81 ? 12.234 -12.312 -10.396 1.00 97.31 81 LEU A N 1
ATOM 627 C CA . LEU A 1 81 ? 13.468 -11.612 -10.759 1.00 97.31 81 LEU A CA 1
ATOM 628 C C . LEU A 1 81 ? 13.812 -11.798 -12.239 1.00 97.31 81 LEU A C 1
ATOM 630 O O . LEU A 1 81 ? 14.227 -10.838 -12.885 1.00 97.31 81 LEU A O 1
ATOM 634 N N . ASP A 1 82 ? 13.558 -12.980 -12.802 1.00 97.06 82 ASP A N 1
ATOM 635 C CA . ASP A 1 82 ? 13.738 -13.213 -14.239 1.00 97.06 82 ASP A CA 1
ATOM 636 C C . ASP A 1 82 ? 12.826 -12.288 -15.055 1.00 97.06 82 ASP A C 1
ATOM 638 O O . ASP A 1 82 ? 13.284 -11.582 -15.955 1.00 97.06 82 ASP A O 1
ATOM 642 N N . VAL A 1 83 ? 11.541 -12.205 -14.692 1.00 97.69 83 VAL A N 1
ATOM 643 C CA . VAL A 1 83 ? 10.579 -11.298 -15.338 1.00 97.69 83 VAL A CA 1
ATOM 644 C C . VAL A 1 83 ? 10.997 -9.835 -15.174 1.00 97.69 83 VAL A C 1
ATOM 646 O O . VAL A 1 83 ? 10.858 -9.059 -16.125 1.00 97.69 83 VAL A O 1
ATOM 649 N N . LEU A 1 84 ? 11.520 -9.458 -14.001 1.00 97.56 84 LEU A N 1
ATOM 650 C CA . LEU A 1 84 ? 12.038 -8.114 -13.747 1.00 97.56 84 LEU A CA 1
ATOM 651 C C . LEU A 1 84 ? 13.213 -7.783 -14.680 1.00 97.56 84 LEU A C 1
ATOM 653 O O . LEU A 1 84 ? 13.193 -6.739 -15.330 1.00 97.56 84 LEU A O 1
ATOM 657 N N . SER A 1 85 ? 14.176 -8.696 -14.826 1.00 96.75 85 SER A N 1
ATOM 658 C CA . SER A 1 85 ? 15.340 -8.500 -15.702 1.00 96.75 85 SER A CA 1
ATOM 659 C C . SER A 1 85 ? 14.942 -8.269 -17.167 1.00 96.75 85 SER A C 1
ATOM 661 O O . SER A 1 85 ? 15.514 -7.425 -17.862 1.00 96.75 85 SER A O 1
ATOM 663 N N . VAL A 1 86 ? 13.895 -8.962 -17.633 1.00 96.81 86 VAL A N 1
ATOM 664 C CA . VAL A 1 86 ? 13.358 -8.823 -18.992 1.00 96.81 86 VAL A CA 1
ATOM 665 C C . VAL A 1 86 ? 12.797 -7.417 -19.209 1.00 96.81 86 VAL A C 1
ATOM 667 O O . VAL A 1 86 ? 13.122 -6.765 -20.204 1.00 96.81 86 VAL A O 1
ATOM 670 N N . VAL A 1 87 ? 11.970 -6.914 -18.289 1.00 96.75 87 VAL A N 1
ATOM 671 C CA . VAL A 1 87 ? 11.383 -5.572 -18.430 1.00 96.75 87 VAL A CA 1
ATOM 672 C C . VAL A 1 87 ? 12.406 -4.456 -18.193 1.00 96.75 87 VAL A C 1
ATOM 674 O O . VAL A 1 87 ? 12.311 -3.408 -18.830 1.00 96.75 87 VAL A O 1
ATOM 677 N N . GLU A 1 88 ? 13.428 -4.678 -17.367 1.00 96.44 88 GLU A N 1
ATOM 678 C CA . GLU A 1 88 ? 14.554 -3.749 -17.211 1.00 96.44 88 GLU A CA 1
ATOM 679 C C . GLU A 1 88 ? 15.356 -3.607 -18.508 1.00 96.44 88 GLU A C 1
ATOM 681 O O . GLU A 1 88 ? 15.572 -2.486 -18.976 1.00 96.44 88 GLU A O 1
ATOM 686 N N . ARG A 1 89 ? 15.703 -4.728 -19.156 1.00 95.38 89 ARG A N 1
ATOM 687 C CA . ARG A 1 89 ? 16.350 -4.721 -20.479 1.00 95.38 89 ARG A CA 1
ATOM 688 C C . ARG A 1 89 ? 15.459 -4.089 -21.548 1.00 95.38 89 ARG A C 1
ATOM 690 O O . ARG A 1 89 ? 15.945 -3.432 -22.474 1.00 95.38 89 ARG A O 1
ATOM 697 N N . TRP A 1 90 ? 14.141 -4.263 -21.448 1.00 95.75 90 TRP A N 1
ATOM 698 C CA . TRP A 1 90 ? 13.199 -3.563 -22.320 1.00 95.75 90 TRP A CA 1
ATOM 699 C C . TRP A 1 90 ? 13.268 -2.036 -22.121 1.00 95.75 90 TRP A C 1
ATOM 701 O O . TRP A 1 90 ? 13.286 -1.302 -23.109 1.00 95.75 90 TRP A O 1
ATOM 711 N N . ALA A 1 91 ? 13.356 -1.569 -20.872 1.00 95.75 91 ALA A N 1
ATOM 712 C CA . ALA A 1 91 ? 13.297 -0.156 -20.496 1.00 95.75 91 ALA A CA 1
ATOM 713 C C . ALA A 1 91 ? 14.585 0.641 -20.763 1.00 95.75 91 ALA A C 1
ATOM 715 O O . ALA A 1 91 ? 14.517 1.856 -20.928 1.00 95.75 91 ALA A O 1
ATOM 716 N N . GLU A 1 92 ? 15.741 -0.016 -20.841 1.00 94.44 92 GLU A N 1
ATOM 717 C CA . GLU A 1 92 ? 17.058 0.613 -21.022 1.00 94.44 92 GLU A CA 1
ATOM 718 C C . GLU A 1 92 ? 17.135 1.715 -22.107 1.00 94.44 92 GLU A C 1
ATOM 720 O O . GLU A 1 92 ? 17.537 2.837 -21.784 1.00 94.44 92 GLU A O 1
ATOM 725 N N . PRO A 1 93 ? 16.683 1.505 -23.362 1.00 94.06 93 PRO A N 1
ATOM 726 C CA . PRO A 1 93 ? 16.693 2.571 -24.369 1.00 94.06 93 PRO A CA 1
ATOM 727 C C . PRO A 1 93 ? 15.770 3.754 -24.034 1.00 94.06 93 PRO A C 1
ATOM 729 O O . PRO A 1 93 ? 15.994 4.872 -24.498 1.00 94.06 93 PRO A O 1
ATOM 732 N N . HIS A 1 94 ? 14.724 3.533 -23.234 1.00 94.75 94 HIS A N 1
ATOM 733 C CA . HIS A 1 94 ? 13.853 4.606 -22.755 1.00 94.75 94 HIS A CA 1
ATOM 734 C C . HIS A 1 94 ? 14.524 5.423 -21.649 1.00 94.75 94 HIS A C 1
ATOM 736 O O . HIS A 1 94 ? 14.334 6.638 -21.606 1.00 94.75 94 HIS A O 1
ATOM 742 N N . HIS A 1 95 ? 15.329 4.787 -20.788 1.00 95.19 95 HIS A N 1
ATOM 743 C CA . HIS A 1 95 ? 16.157 5.496 -19.804 1.00 95.19 95 HIS A CA 1
ATOM 744 C C . HIS A 1 95 ? 17.173 6.395 -20.501 1.00 95.19 95 HIS A C 1
ATOM 746 O O . HIS A 1 95 ? 17.229 7.578 -20.186 1.00 95.19 95 HIS A O 1
ATOM 752 N N . ALA A 1 96 ? 17.874 5.884 -21.519 1.00 94.75 96 ALA A N 1
ATOM 753 C CA . ALA A 1 96 ? 18.826 6.675 -22.302 1.00 94.75 96 ALA A CA 1
ATOM 754 C C . ALA A 1 96 ? 18.174 7.911 -22.951 1.00 94.75 96 ALA A C 1
ATOM 756 O O . ALA A 1 96 ? 18.725 9.009 -22.892 1.00 94.75 96 ALA A O 1
ATOM 757 N N . ARG A 1 97 ? 16.961 7.760 -23.506 1.00 94.81 97 ARG A N 1
ATOM 758 C CA . ARG A 1 97 ? 16.187 8.883 -24.062 1.00 94.81 97 ARG A CA 1
ATOM 759 C C . ARG A 1 97 ? 15.835 9.931 -22.999 1.00 94.81 97 ARG A C 1
ATOM 761 O O . ARG A 1 97 ? 15.989 11.122 -23.246 1.00 94.81 97 ARG A O 1
ATOM 768 N N . VAL A 1 98 ? 15.360 9.498 -21.828 1.00 95.94 98 VAL A N 1
ATOM 769 C CA . VAL A 1 98 ? 15.037 10.407 -20.714 1.00 95.94 98 VAL A CA 1
ATOM 770 C C . VAL A 1 98 ? 16.289 11.135 -20.227 1.00 95.94 98 VAL A C 1
ATOM 772 O O . VAL A 1 98 ? 16.247 12.342 -20.010 1.00 95.94 98 VAL A O 1
ATOM 775 N N . GLU A 1 99 ? 17.410 10.431 -20.076 1.00 95.94 99 GLU A N 1
ATOM 776 C CA . GLU A 1 99 ? 18.683 11.027 -19.667 1.00 95.94 99 GLU A CA 1
ATOM 777 C C . GLU A 1 99 ? 19.204 12.041 -20.683 1.00 95.94 99 GLU A C 1
ATOM 779 O O . GLU A 1 99 ? 19.732 13.081 -20.289 1.00 95.94 99 GLU A O 1
ATOM 784 N N . GLN A 1 100 ? 19.040 11.769 -21.978 1.00 95.44 100 GLN A N 1
ATOM 785 C CA . GLN A 1 100 ? 19.378 12.719 -23.030 1.00 95.44 100 GLN A CA 1
ATOM 786 C C . GLN A 1 100 ? 18.530 13.993 -22.920 1.00 95.44 100 GLN A C 1
ATOM 788 O O . GLN A 1 100 ? 19.090 15.084 -22.902 1.00 95.44 100 GLN A O 1
ATOM 793 N N . GLU A 1 101 ? 17.212 13.870 -22.757 1.00 94.88 101 GLU A N 1
ATOM 794 C CA . GLU A 1 101 ? 16.320 15.029 -22.603 1.00 94.88 101 GLU A CA 1
ATOM 795 C C . GLU A 1 101 ? 16.649 15.841 -21.337 1.00 94.88 101 GLU A C 1
ATOM 797 O O . GLU A 1 101 ? 16.655 17.070 -21.364 1.00 94.88 101 GLU A O 1
ATOM 802 N N . ILE A 1 102 ? 17.001 15.170 -20.233 1.00 94.75 102 ILE A N 1
ATOM 803 C CA . ILE A 1 102 ? 17.492 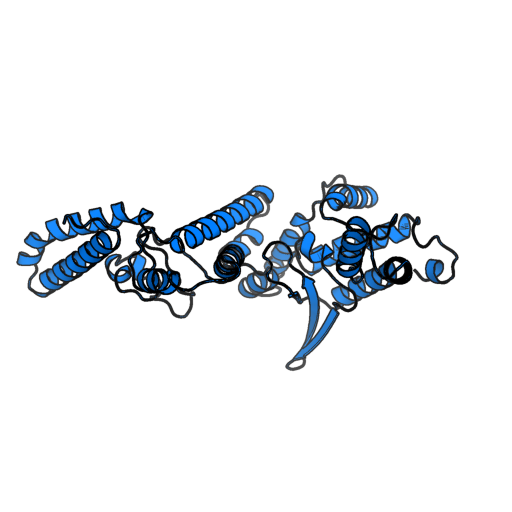15.833 -19.016 1.00 94.75 102 ILE A CA 1
ATOM 804 C C . ILE A 1 102 ? 18.768 16.631 -19.312 1.00 94.75 102 ILE A C 1
ATOM 806 O O . ILE A 1 102 ? 18.861 17.789 -18.909 1.00 94.75 102 ILE A O 1
ATOM 810 N N . LYS A 1 103 ? 19.746 16.038 -20.012 1.00 94.56 103 LYS A N 1
ATOM 811 C CA . LYS A 1 103 ? 21.002 16.717 -20.377 1.00 94.56 103 LYS A CA 1
ATOM 812 C C . LYS A 1 103 ? 20.748 17.921 -21.282 1.00 94.56 103 LYS A C 1
ATOM 814 O O . LYS A 1 103 ? 21.319 18.980 -21.054 1.00 94.56 103 LYS A O 1
ATOM 819 N N . GLU A 1 104 ? 19.878 17.779 -22.277 1.00 93.19 104 GLU A N 1
ATOM 820 C CA . GLU A 1 104 ? 19.512 18.863 -23.193 1.00 93.19 104 GLU A CA 1
ATOM 821 C C . GLU A 1 104 ? 18.864 20.041 -22.459 1.00 93.19 104 GLU A C 1
ATOM 823 O O . GLU A 1 104 ? 19.206 21.190 -22.737 1.00 93.19 104 GLU A O 1
ATOM 828 N N . LEU A 1 105 ? 17.979 19.773 -21.492 1.00 91.69 105 LEU A N 1
ATOM 829 C CA . LEU A 1 105 ? 17.384 20.818 -20.657 1.00 91.69 105 LEU A CA 1
ATOM 830 C C . LEU A 1 105 ? 18.439 21.508 -19.788 1.00 91.69 105 LEU A C 1
ATOM 832 O O . LEU A 1 105 ? 18.513 22.732 -19.784 1.00 91.69 105 LEU A O 1
ATOM 836 N N . LEU A 1 106 ? 19.293 20.745 -19.103 1.00 89.69 106 LEU A N 1
ATOM 837 C CA . LEU A 1 106 ? 20.335 21.307 -18.235 1.00 89.69 106 LEU A CA 1
ATOM 838 C C . LEU A 1 106 ? 21.376 22.141 -19.002 1.00 89.69 106 LEU A C 1
ATOM 840 O O . LEU A 1 106 ? 21.938 23.071 -18.434 1.00 89.69 106 LEU A O 1
ATOM 844 N N . ASN A 1 107 ? 21.605 21.849 -20.285 1.00 88.50 107 ASN A N 1
ATOM 845 C CA . ASN A 1 107 ? 22.591 22.548 -21.112 1.00 88.50 107 ASN A CA 1
ATOM 846 C C . ASN A 1 107 ? 22.065 23.834 -21.785 1.00 88.50 107 ASN A C 1
ATOM 848 O O . ASN A 1 107 ? 22.850 24.547 -22.407 1.00 88.50 107 ASN A O 1
ATOM 852 N N . ARG A 1 108 ? 20.757 24.131 -21.733 1.00 82.06 108 ARG A N 1
ATOM 853 C CA . ARG A 1 108 ? 20.145 25.213 -22.535 1.00 82.06 108 ARG A CA 1
ATOM 854 C C . ARG A 1 108 ? 20.332 26.632 -21.983 1.00 82.06 108 ARG A C 1
ATOM 856 O O . ARG A 1 108 ? 20.320 27.557 -22.788 1.00 82.06 108 ARG A O 1
ATOM 863 N N . SER A 1 109 ? 20.468 26.831 -20.670 1.00 66.88 109 SER A N 1
ATOM 864 C CA . SER A 1 109 ? 20.880 28.093 -20.010 1.00 66.88 109 SER A CA 1
ATOM 865 C C . SER A 1 109 ? 20.800 27.958 -18.480 1.00 66.88 109 SER A C 1
ATOM 867 O O . SER A 1 109 ? 20.141 27.051 -17.978 1.00 66.88 109 SER A O 1
ATOM 869 N N . ASP A 1 110 ? 21.375 28.910 -17.734 1.00 70.31 110 ASP A N 1
ATOM 870 C CA . ASP A 1 110 ? 21.278 28.968 -16.261 1.00 70.31 110 ASP A CA 1
ATOM 871 C C . ASP A 1 110 ? 19.853 29.227 -15.726 1.00 70.31 110 ASP A C 1
ATOM 873 O O . ASP A 1 110 ? 19.580 28.997 -14.546 1.00 70.31 110 ASP A O 1
ATOM 877 N N . LYS A 1 111 ? 18.920 29.719 -16.558 1.00 80.69 111 LYS A N 1
ATOM 878 C CA . LYS A 1 111 ? 17.535 30.018 -16.152 1.00 80.69 111 LYS A CA 1
ATOM 879 C C . LYS A 1 111 ? 16.522 29.314 -17.047 1.00 80.69 111 LYS A C 1
ATOM 881 O O . LYS A 1 111 ? 16.049 29.866 -18.036 1.00 80.69 111 LYS A O 1
ATOM 886 N N . LEU A 1 112 ? 16.131 28.117 -16.624 1.00 82.25 112 LEU A N 1
ATOM 887 C CA . LEU A 1 112 ? 15.002 27.381 -17.189 1.00 82.25 112 LEU A CA 1
ATOM 888 C C . LEU A 1 112 ? 13.675 28.115 -16.953 1.00 82.25 112 LEU A C 1
ATOM 890 O O . LEU A 1 112 ? 13.432 28.664 -15.872 1.00 82.25 112 LEU A O 1
ATOM 894 N N . SER A 1 113 ? 12.771 28.060 -17.932 1.00 88.00 113 SER A N 1
ATOM 895 C CA . SER A 1 113 ? 11.386 28.507 -17.751 1.00 88.00 113 SER A CA 1
ATOM 896 C C . SER A 1 113 ? 10.651 27.658 -16.702 1.00 88.00 113 SER A C 1
ATOM 898 O O . SER A 1 113 ? 11.060 26.545 -16.363 1.00 88.00 113 SER A O 1
ATOM 900 N N . ALA A 1 114 ? 9.521 28.146 -16.181 1.00 88.44 114 ALA A N 1
ATOM 901 C CA . ALA A 1 114 ? 8.698 27.375 -15.239 1.00 88.44 114 ALA A CA 1
ATOM 902 C C . ALA A 1 114 ? 8.237 26.024 -15.829 1.00 88.44 114 ALA A C 1
ATOM 904 O O . ALA A 1 114 ? 8.195 25.015 -15.122 1.00 88.44 114 ALA A O 1
ATOM 905 N N . LEU A 1 115 ? 7.943 25.992 -17.134 1.00 89.06 115 LEU A N 1
ATOM 906 C CA . LEU A 1 115 ? 7.543 24.778 -17.844 1.00 89.06 115 LEU A CA 1
ATOM 907 C C . LEU A 1 115 ? 8.703 23.782 -17.960 1.00 89.06 115 LEU A C 1
ATOM 909 O O . LEU A 1 115 ? 8.519 22.596 -17.698 1.00 89.06 115 LEU A O 1
ATOM 913 N N . GLU A 1 116 ? 9.897 24.256 -18.310 1.00 90.12 116 GLU A N 1
ATOM 914 C CA . GLU A 1 116 ? 11.092 23.412 -18.403 1.00 90.12 116 GLU A CA 1
ATOM 915 C C . GLU A 1 116 ? 11.520 22.885 -17.034 1.00 90.12 116 GLU A C 1
ATOM 917 O O . GLU A 1 116 ? 11.861 21.712 -16.922 1.00 90.12 116 GLU A O 1
ATOM 922 N N . ASN A 1 117 ? 11.417 23.697 -15.979 1.00 89.50 117 ASN A N 1
ATOM 923 C CA . ASN A 1 117 ? 11.639 23.243 -14.605 1.00 89.50 117 ASN A CA 1
ATOM 924 C C . ASN A 1 117 ? 10.644 22.147 -14.201 1.00 89.50 117 ASN A C 1
ATOM 926 O O . ASN A 1 117 ? 11.036 21.133 -13.623 1.00 89.50 117 ASN A O 1
ATOM 930 N N . SER A 1 118 ? 9.361 22.311 -14.540 1.00 92.12 118 SER A N 1
ATOM 931 C CA . SER A 1 118 ? 8.344 21.283 -14.295 1.00 92.12 118 SER A CA 1
ATOM 932 C C . SER A 1 118 ? 8.640 19.997 -15.075 1.00 92.12 118 SER A C 1
ATOM 934 O O . SER A 1 118 ? 8.589 18.902 -14.508 1.00 92.12 118 SER A O 1
ATOM 936 N N . ARG A 1 119 ? 9.024 20.119 -16.353 1.00 93.75 119 ARG A N 1
ATOM 937 C CA . ARG A 1 119 ? 9.411 18.984 -17.198 1.00 93.75 119 ARG A CA 1
ATOM 938 C C . ARG A 1 119 ? 10.642 18.270 -16.650 1.00 93.75 119 ARG A C 1
ATOM 940 O O . ARG A 1 119 ? 10.620 17.047 -16.546 1.00 93.75 119 ARG A O 1
ATOM 947 N N . LEU A 1 120 ? 11.674 19.012 -16.259 1.00 92.81 120 LEU A N 1
ATOM 948 C CA . LEU A 1 120 ? 12.889 18.478 -15.654 1.00 92.81 120 LEU A CA 1
ATOM 949 C C . LEU A 1 120 ? 12.568 17.727 -14.359 1.00 92.81 120 LEU A C 1
ATOM 951 O O . LEU A 1 120 ? 13.009 16.593 -14.198 1.00 92.81 120 LEU A O 1
ATOM 955 N N . GLY A 1 121 ? 11.755 18.310 -13.473 1.00 92.25 121 GLY A N 1
ATOM 956 C CA . GLY A 1 121 ? 11.307 17.650 -12.244 1.00 92.25 121 GLY A CA 1
ATOM 957 C C . GLY A 1 121 ? 10.591 16.325 -12.518 1.00 92.25 121 GLY A C 1
ATOM 958 O O . GLY A 1 121 ? 10.917 15.305 -11.912 1.00 92.25 121 GLY A O 1
ATOM 959 N N . HIS A 1 122 ? 9.682 16.310 -13.496 1.00 92.81 122 HIS A N 1
ATOM 960 C CA . HIS A 1 122 ? 8.993 15.091 -13.927 1.00 92.81 122 HIS A CA 1
ATOM 961 C C . HIS A 1 122 ? 9.956 14.042 -14.500 1.00 92.81 122 HIS A C 1
ATOM 963 O O . HIS A 1 122 ? 9.908 12.882 -14.095 1.00 92.81 122 HIS A O 1
ATOM 969 N N . LEU A 1 123 ? 10.869 14.432 -15.396 1.00 94.81 123 LEU A N 1
ATOM 970 C CA . LEU A 1 123 ? 11.882 13.529 -15.957 1.00 94.81 123 LEU A CA 1
ATOM 971 C C . LEU A 1 123 ? 12.769 12.929 -14.858 1.00 94.81 123 LEU A C 1
ATOM 973 O O . LEU A 1 123 ? 13.010 11.723 -14.855 1.00 94.81 123 LEU A O 1
ATOM 977 N N . GLN A 1 124 ? 13.193 13.741 -13.885 1.00 92.88 124 GLN A N 1
ATOM 978 C CA . GLN A 1 124 ? 13.962 13.287 -12.721 1.00 92.88 124 GLN A CA 1
ATOM 979 C C . GLN A 1 124 ? 13.183 12.285 -11.859 1.00 92.88 124 GLN A C 1
ATOM 981 O O . GLN A 1 124 ? 13.782 11.365 -11.300 1.00 92.88 124 GLN A O 1
ATOM 986 N N . GLU A 1 125 ? 11.858 12.415 -11.770 1.00 90.25 125 GLU A N 1
ATOM 987 C CA . GLU A 1 125 ? 11.006 11.469 -11.046 1.00 90.25 125 GLU A CA 1
ATOM 988 C C . GLU A 1 125 ? 10.897 10.111 -11.763 1.00 90.25 125 GLU A C 1
ATOM 990 O O . GLU A 1 125 ? 10.880 9.052 -11.120 1.00 90.25 125 GLU A O 1
ATOM 995 N N . ILE A 1 126 ? 10.814 10.129 -13.098 1.00 93.19 126 ILE A N 1
ATOM 996 C CA . ILE A 1 126 ? 10.542 8.933 -13.906 1.00 93.19 126 ILE A CA 1
ATOM 997 C C . ILE A 1 126 ? 11.793 8.247 -14.463 1.00 93.19 126 ILE A C 1
ATOM 999 O O . ILE A 1 126 ? 11.669 7.116 -14.924 1.00 93.19 126 ILE A O 1
ATOM 1003 N N . LYS A 1 127 ? 12.976 8.878 -14.419 1.00 93.56 127 LYS A N 1
ATOM 1004 C CA . LYS A 1 127 ? 14.212 8.412 -15.090 1.00 93.56 127 LYS A CA 1
ATOM 1005 C C . LYS A 1 127 ? 14.637 6.977 -14.779 1.00 93.56 127 LYS A C 1
ATOM 1007 O O . LYS A 1 127 ? 15.348 6.371 -15.567 1.00 93.56 127 LYS A O 1
ATOM 1012 N N . HIS A 1 128 ? 14.200 6.429 -13.647 1.00 94.19 128 HIS A N 1
ATOM 1013 C CA . HIS A 1 128 ? 14.505 5.055 -13.250 1.00 94.19 128 HIS A CA 1
ATOM 1014 C C . HIS A 1 128 ? 13.305 4.112 -13.322 1.00 94.19 128 HIS A C 1
ATOM 1016 O O . HIS A 1 128 ? 13.465 2.940 -13.008 1.00 94.19 128 HIS A O 1
ATOM 1022 N N . ARG A 1 129 ? 12.107 4.572 -13.700 1.00 95.25 129 ARG A N 1
ATOM 1023 C CA . ARG A 1 129 ? 10.922 3.707 -13.812 1.00 95.25 129 ARG A CA 1
ATOM 1024 C C . ARG A 1 129 ? 11.080 2.750 -14.990 1.00 95.25 129 ARG A C 1
ATOM 1026 O O . ARG A 1 129 ? 11.577 3.137 -16.041 1.00 95.25 129 ARG A O 1
ATOM 1033 N N . ILE A 1 130 ? 10.642 1.507 -14.834 1.00 95.94 130 ILE A N 1
ATOM 1034 C CA . ILE A 1 130 ? 10.826 0.472 -15.872 1.00 95.94 130 ILE A CA 1
ATOM 1035 C C . ILE A 1 130 ? 9.640 0.371 -16.845 1.00 95.94 130 ILE A C 1
ATOM 1037 O O . ILE A 1 130 ? 9.796 -0.013 -18.001 1.00 95.94 130 ILE A O 1
ATOM 1041 N N . PHE A 1 131 ? 8.442 0.788 -16.429 1.00 95.56 131 PHE A N 1
ATOM 1042 C CA . PHE A 1 131 ? 7.260 0.804 -17.293 1.00 95.56 131 PHE A CA 1
ATOM 1043 C C . PHE A 1 131 ? 7.147 2.131 -18.041 1.00 95.56 131 PHE A C 1
ATOM 1045 O O . PHE A 1 131 ? 6.372 3.016 -17.673 1.00 95.56 131 PHE A O 1
ATOM 1052 N N . MET A 1 132 ? 7.935 2.257 -19.105 1.00 94.56 132 MET A N 1
ATOM 1053 C CA . MET A 1 132 ? 8.016 3.462 -19.930 1.00 94.56 132 MET A CA 1
ATOM 1054 C C . MET A 1 132 ? 7.035 3.446 -21.110 1.00 94.56 132 MET A C 1
ATOM 1056 O O . MET A 1 132 ? 6.600 2.394 -21.598 1.00 94.56 132 MET A O 1
ATOM 1060 N N . SER A 1 133 ? 6.666 4.641 -21.562 1.00 92.00 133 SER A N 1
ATOM 1061 C CA . SER A 1 133 ? 5.898 4.855 -22.780 1.00 92.00 133 SER A CA 1
ATOM 1062 C C . SER A 1 133 ? 6.766 4.608 -24.013 1.00 92.00 133 SER A C 1
ATOM 1064 O O . SER A 1 133 ? 7.943 4.961 -24.068 1.00 92.00 133 SER A O 1
ATOM 1066 N N . ALA A 1 134 ? 6.162 3.986 -25.022 1.00 87.81 134 ALA A N 1
ATOM 1067 C CA . ALA A 1 134 ? 6.802 3.712 -26.303 1.00 87.81 134 ALA A CA 1
ATOM 1068 C C . ALA A 1 134 ? 7.099 5.003 -27.089 1.00 87.81 134 ALA A C 1
ATOM 1070 O O . ALA A 1 134 ? 8.129 5.137 -27.755 1.00 87.81 134 ALA A O 1
ATOM 1071 N N . SER A 1 135 ? 6.166 5.950 -27.007 1.00 86.62 135 SER A N 1
ATOM 1072 C CA . SER A 1 135 ? 6.049 7.076 -27.931 1.00 86.62 135 SER A CA 1
ATOM 1073 C C . SER A 1 135 ? 6.866 8.296 -27.520 1.00 86.62 135 SER A C 1
ATOM 1075 O O . SER A 1 135 ? 7.241 9.085 -28.379 1.00 86.62 135 SER A O 1
ATOM 1077 N N . ASP A 1 136 ? 7.144 8.449 -26.230 1.00 88.81 136 ASP A N 1
ATOM 1078 C CA . ASP A 1 136 ? 7.702 9.660 -25.636 1.00 88.81 136 ASP A CA 1
ATOM 1079 C C . ASP A 1 136 ? 8.534 9.343 -24.382 1.00 88.81 136 ASP A C 1
ATOM 1081 O O . ASP A 1 136 ? 8.602 8.201 -23.920 1.00 88.81 136 ASP A O 1
ATOM 1085 N N . SER A 1 137 ? 9.208 10.356 -23.838 1.00 91.19 137 SER A N 1
ATOM 1086 C CA . SER A 1 137 ? 9.968 10.269 -22.585 1.00 91.19 137 SER A CA 1
ATOM 1087 C C . SER A 1 137 ? 9.029 10.429 -21.386 1.00 91.19 137 SER A C 1
ATOM 1089 O O . SER A 1 137 ? 9.097 11.408 -20.642 1.00 91.19 137 SER A O 1
ATOM 1091 N N . ASN A 1 138 ? 8.081 9.505 -21.247 1.00 92.44 138 ASN A N 1
ATOM 1092 C CA . ASN A 1 138 ? 7.136 9.446 -20.134 1.00 92.44 138 ASN A CA 1
ATOM 1093 C C . ASN A 1 138 ? 7.029 8.015 -19.595 1.00 92.44 138 ASN A C 1
ATOM 1095 O O . ASN A 1 138 ? 7.311 7.046 -20.299 1.00 92.44 138 ASN A O 1
ATOM 1099 N N . SER A 1 139 ? 6.601 7.873 -18.340 1.00 91.75 139 SER A N 1
ATOM 1100 C CA . SER A 1 139 ? 6.221 6.572 -17.779 1.00 91.75 139 SER A CA 1
ATOM 1101 C C . SER A 1 139 ? 4.740 6.279 -18.031 1.00 91.75 139 SER A C 1
ATOM 1103 O O . SER A 1 139 ? 3.933 7.188 -18.245 1.00 91.75 139 SER A O 1
ATOM 1105 N N . LEU A 1 140 ? 4.370 5.000 -18.041 1.00 92.12 140 LEU A N 1
ATOM 1106 C CA . LEU A 1 140 ? 2.976 4.590 -18.184 1.00 92.12 140 LEU A CA 1
ATOM 1107 C C . LEU A 1 140 ? 2.179 4.916 -16.915 1.00 92.12 140 LEU A C 1
ATOM 1109 O O . LEU A 1 140 ? 2.664 4.760 -15.798 1.00 92.12 140 LEU A O 1
ATOM 1113 N N . SER A 1 141 ? 0.915 5.304 -17.097 1.00 88.38 141 SER A N 1
ATOM 1114 C CA . SER A 1 141 ? -0.036 5.530 -16.003 1.00 88.38 141 SER A CA 1
ATOM 1115 C C . SER A 1 141 ? -1.043 4.384 -15.871 1.00 88.38 141 SER A C 1
ATOM 1117 O O . SER A 1 141 ? -1.302 3.650 -16.826 1.00 88.38 141 SER A O 1
ATOM 1119 N N . GLY A 1 142 ? -1.693 4.259 -14.709 1.00 85.31 142 GLY A N 1
ATOM 1120 C CA . GLY A 1 142 ? -2.720 3.232 -14.473 1.00 85.31 142 GLY A CA 1
ATOM 1121 C C . GLY A 1 142 ? -3.863 3.243 -15.501 1.00 85.31 142 GLY A C 1
ATOM 1122 O O . GLY A 1 142 ? -4.418 2.199 -15.838 1.00 85.31 142 GLY A O 1
ATOM 1123 N N . ARG A 1 143 ? -4.167 4.415 -16.078 1.00 85.19 143 ARG A N 1
ATOM 1124 C CA . ARG A 1 143 ? -5.276 4.619 -17.027 1.00 85.19 143 ARG A CA 1
ATOM 1125 C C . ARG A 1 143 ? -5.111 3.840 -18.333 1.00 85.19 143 ARG A C 1
ATOM 1127 O O . ARG A 1 143 ? -6.108 3.491 -18.960 1.00 85.19 143 ARG A O 1
ATOM 1134 N N . VAL A 1 144 ? -3.875 3.556 -18.754 1.00 88.50 144 VAL A N 1
ATOM 1135 C CA . VAL A 1 144 ? -3.632 2.844 -20.021 1.00 88.50 144 VAL A CA 1
ATOM 1136 C C . VAL A 1 144 ? -3.841 1.333 -19.902 1.00 88.50 144 VAL A C 1
ATOM 1138 O O . VAL A 1 144 ? -4.094 0.666 -20.909 1.00 88.50 144 VAL A O 1
ATOM 1141 N N . TRP A 1 145 ? -3.762 0.785 -18.685 1.00 89.31 145 TRP A N 1
ATOM 1142 C CA . TRP A 1 145 ? -3.731 -0.661 -18.479 1.00 89.31 145 TRP A CA 1
ATOM 1143 C C . TRP A 1 145 ? -5.063 -1.341 -18.751 1.00 89.31 145 TRP A C 1
ATOM 1145 O O . TRP A 1 145 ? -5.050 -2.453 -19.261 1.00 89.31 145 TRP A O 1
ATOM 1155 N N . GLY A 1 146 ? -6.202 -0.672 -18.551 1.00 85.81 146 GLY A N 1
ATOM 1156 C CA . GLY A 1 146 ? -7.503 -1.251 -18.909 1.00 85.81 146 GLY A CA 1
ATOM 1157 C C . GLY A 1 146 ? -7.564 -1.693 -20.380 1.00 85.81 146 GLY A C 1
ATOM 1158 O O . GLY A 1 146 ? -7.926 -2.828 -20.679 1.00 85.81 146 GLY A O 1
ATOM 1159 N N . LYS A 1 147 ? -7.115 -0.837 -21.309 1.00 88.62 147 LYS A N 1
ATOM 1160 C CA . LYS A 1 147 ? -7.079 -1.165 -22.748 1.00 88.62 147 LYS A CA 1
ATOM 1161 C C . LYS A 1 147 ? -5.988 -2.184 -23.091 1.00 88.62 147 LYS A C 1
ATOM 1163 O O . LYS A 1 147 ? -6.214 -3.061 -23.922 1.00 88.62 147 LYS A O 1
ATOM 1168 N N . LYS A 1 148 ? -4.808 -2.076 -22.470 1.00 92.31 148 LYS A N 1
ATOM 1169 C CA . LYS A 1 148 ? -3.686 -3.005 -22.702 1.00 92.31 148 LYS A CA 1
ATOM 1170 C C . LYS A 1 148 ? -4.023 -4.426 -22.258 1.00 92.31 148 LYS A C 1
ATOM 1172 O O . LYS A 1 148 ? -3.842 -5.354 -23.035 1.00 92.31 148 LYS A O 1
ATOM 1177 N N . LEU A 1 149 ? -4.592 -4.589 -21.067 1.00 92.88 149 LEU A N 1
ATOM 1178 C CA . LEU A 1 149 ? -4.995 -5.891 -20.536 1.00 92.88 149 LEU A CA 1
ATOM 1179 C C . LEU A 1 149 ? -6.101 -6.542 -21.371 1.00 92.88 149 LEU A C 1
ATOM 1181 O O . LEU A 1 149 ? -6.039 -7.739 -21.635 1.00 92.88 149 LEU A O 1
ATOM 1185 N N . GLN A 1 150 ? -7.064 -5.760 -21.870 1.00 91.06 150 GLN A N 1
ATOM 1186 C CA . GLN A 1 150 ? -8.058 -6.267 -22.822 1.00 91.06 150 GLN A CA 1
ATOM 1187 C C . GLN A 1 150 ? -7.419 -6.759 -24.126 1.00 91.06 150 GLN A C 1
ATOM 1189 O O . GLN A 1 150 ? -7.863 -7.759 -24.685 1.00 91.06 150 GLN A O 1
ATOM 1194 N N . ARG A 1 151 ? -6.374 -6.082 -24.620 1.00 91.31 151 ARG A N 1
ATOM 1195 C CA . ARG A 1 151 ? -5.634 -6.534 -25.804 1.00 91.31 151 ARG A CA 1
ATOM 1196 C C . ARG A 1 151 ? -4.917 -7.857 -25.541 1.00 91.31 151 ARG A C 1
ATOM 1198 O O . ARG A 1 151 ? -5.030 -8.743 -26.378 1.00 91.31 151 ARG A O 1
ATOM 1205 N N . ILE A 1 152 ? -4.256 -7.996 -24.389 1.00 92.50 152 ILE A N 1
ATOM 1206 C CA . ILE A 1 152 ? -3.590 -9.245 -23.983 1.00 92.50 152 ILE A CA 1
ATOM 1207 C C . ILE A 1 152 ? -4.602 -10.394 -23.903 1.00 92.50 152 ILE A C 1
ATOM 1209 O O . ILE A 1 152 ? -4.375 -11.454 -24.479 1.00 92.50 152 ILE A O 1
ATOM 1213 N N . ALA A 1 153 ? -5.748 -10.177 -23.248 1.00 92.12 153 ALA A N 1
ATOM 1214 C CA . ALA A 1 153 ? -6.797 -11.191 -23.154 1.00 92.12 153 ALA A CA 1
ATOM 1215 C C . ALA A 1 153 ? -7.230 -11.674 -24.548 1.00 92.12 153 ALA A C 1
ATOM 1217 O O . ALA A 1 153 ? -7.236 -12.877 -24.810 1.00 92.12 153 ALA A O 1
ATOM 1218 N N . ARG A 1 154 ? -7.491 -10.733 -25.468 1.00 92.44 154 ARG A N 1
ATOM 1219 C CA . ARG A 1 154 ? -7.878 -11.046 -26.851 1.00 92.44 154 ARG A CA 1
ATOM 1220 C C . ARG A 1 154 ? -6.783 -11.776 -27.624 1.00 92.44 154 ARG A C 1
ATOM 1222 O O . ARG A 1 154 ? -7.106 -12.718 -28.337 1.00 92.44 154 ARG A O 1
ATOM 1229 N N . SER A 1 155 ? -5.512 -11.386 -27.482 1.00 89.62 155 SER A N 1
ATOM 1230 C CA . SER A 1 155 ? -4.402 -12.091 -28.146 1.00 89.62 155 SER A CA 1
ATOM 1231 C C . SER A 1 155 ? -4.230 -13.524 -27.646 1.00 89.62 155 SER A C 1
ATOM 1233 O O . SER A 1 155 ? -3.760 -14.373 -28.391 1.00 89.62 155 SER A O 1
ATOM 1235 N N . CYS A 1 156 ? -4.654 -13.810 -26.414 1.00 89.56 156 CYS A N 1
ATOM 1236 C CA . CYS A 1 156 ? -4.701 -15.163 -25.861 1.00 89.56 156 CYS A CA 1
ATOM 1237 C C . CYS A 1 156 ? -6.008 -15.910 -26.195 1.00 89.56 156 CYS A C 1
ATOM 1239 O O . CYS A 1 156 ? -6.281 -16.946 -25.597 1.00 89.56 156 CYS A O 1
ATOM 1241 N N . GLY A 1 157 ? -6.850 -15.383 -27.093 1.00 92.56 157 GLY A N 1
ATOM 1242 C CA . GLY A 1 157 ? -8.128 -15.997 -27.468 1.00 92.56 157 GLY A CA 1
ATOM 1243 C C . GLY A 1 157 ? -9.230 -15.877 -26.409 1.00 92.56 157 GLY A C 1
ATOM 1244 O O . GLY A 1 157 ? -10.231 -16.583 -26.487 1.00 92.56 157 GLY A O 1
ATOM 1245 N N . SER A 1 158 ? -9.075 -14.996 -25.416 1.00 91.88 158 SER A N 1
ATOM 1246 C CA . SER A 1 158 ? -10.033 -14.823 -24.323 1.00 91.88 158 SER A CA 1
ATOM 1247 C C . SER A 1 158 ? -10.810 -13.511 -24.434 1.00 91.88 158 SER A C 1
ATOM 1249 O O . SER A 1 158 ? -10.247 -12.427 -24.586 1.00 91.88 158 SER A O 1
ATOM 1251 N N . GLY A 1 159 ? -12.135 -13.596 -24.286 1.00 90.12 159 GLY A N 1
ATOM 1252 C CA . GLY A 1 159 ? -13.017 -12.434 -24.129 1.00 90.12 159 GLY A CA 1
ATOM 1253 C C . GLY A 1 159 ? -13.021 -11.845 -22.713 1.00 90.12 159 GLY A C 1
ATOM 1254 O O . GLY A 1 159 ? -13.794 -10.925 -22.437 1.00 90.12 159 GLY A O 1
ATOM 1255 N N . TRP A 1 160 ? -12.201 -12.379 -21.799 1.00 88.38 160 TRP A N 1
ATOM 1256 C CA . TRP A 1 160 ? -12.190 -11.962 -20.402 1.00 88.38 160 TRP A CA 1
ATOM 1257 C C . TRP A 1 160 ? -11.784 -10.493 -20.249 1.00 88.38 160 TRP A C 1
ATOM 1259 O O . TRP A 1 160 ? -10.768 -10.036 -20.779 1.00 88.38 160 TRP A O 1
ATOM 1269 N N . LYS A 1 161 ? -12.567 -9.739 -19.474 1.00 88.38 161 LYS A N 1
ATOM 1270 C CA . LYS A 1 161 ? -12.300 -8.327 -19.176 1.00 88.38 161 LYS A CA 1
ATOM 1271 C C . LYS A 1 161 ? -11.235 -8.220 -18.081 1.00 88.38 161 LYS A C 1
ATOM 1273 O O . LYS A 1 161 ? -11.558 -7.934 -16.932 1.00 88.38 161 LYS A O 1
ATOM 1278 N N . LEU A 1 162 ? -9.975 -8.476 -18.444 1.00 87.19 162 LEU A N 1
ATOM 1279 C CA . LEU A 1 162 ? -8.847 -8.384 -17.514 1.00 87.19 162 LEU A CA 1
ATOM 1280 C C . LEU A 1 162 ? -8.708 -6.967 -16.941 1.00 87.19 162 LEU A C 1
ATOM 1282 O O . LEU A 1 162 ? -8.666 -5.986 -17.689 1.00 87.19 162 LEU A O 1
ATOM 1286 N N . ALA A 1 163 ? -8.572 -6.881 -15.619 1.00 86.75 163 ALA A N 1
ATOM 1287 C CA . ALA A 1 163 ? -8.325 -5.641 -14.889 1.00 86.75 163 ALA A CA 1
ATOM 1288 C C . ALA A 1 163 ? -7.204 -5.823 -13.847 1.00 86.75 163 ALA A C 1
ATOM 1290 O O . ALA A 1 163 ? -7.056 -6.919 -13.306 1.00 86.75 163 ALA A O 1
ATOM 1291 N N . PRO A 1 164 ? -6.425 -4.772 -13.513 1.00 85.62 164 PRO A N 1
ATOM 1292 C CA . PRO A 1 164 ? -5.249 -4.924 -12.652 1.00 85.62 164 PRO A CA 1
ATOM 1293 C C . PRO A 1 164 ? -5.534 -5.494 -11.251 1.00 85.62 164 PRO A C 1
ATOM 1295 O O . PRO A 1 164 ?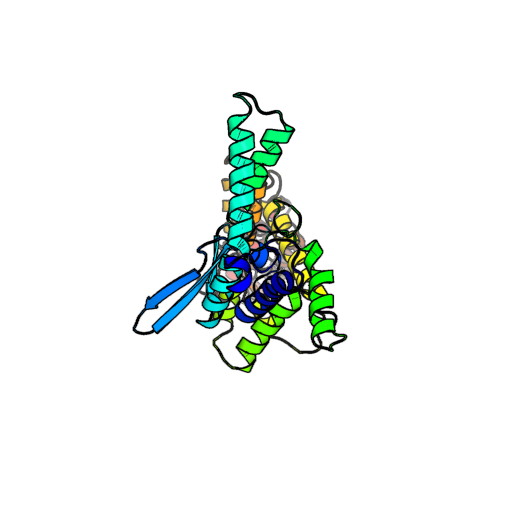 -4.712 -6.238 -10.724 1.00 85.62 164 PRO A O 1
ATOM 1298 N N . HIS A 1 165 ? -6.684 -5.171 -10.643 1.00 82.00 165 HIS A N 1
ATOM 1299 C CA . HIS A 1 165 ? -7.047 -5.658 -9.302 1.00 82.00 165 HIS A CA 1
ATOM 1300 C C . HIS A 1 165 ? -7.229 -7.188 -9.254 1.00 82.00 165 HIS A C 1
ATOM 1302 O O . HIS A 1 165 ? -6.900 -7.811 -8.244 1.00 82.00 165 HIS A O 1
ATOM 1308 N N . GLN A 1 166 ? -7.616 -7.812 -10.375 1.00 86.06 166 GLN A N 1
ATOM 1309 C CA . GLN A 1 166 ? -7.835 -9.261 -10.461 1.00 86.06 166 GLN A CA 1
ATOM 1310 C C . GLN A 1 166 ? -6.551 -10.062 -10.210 1.00 86.06 166 GLN A C 1
ATOM 1312 O O . GLN A 1 166 ? -6.605 -11.180 -9.693 1.00 86.06 166 GLN A O 1
ATOM 1317 N N . PHE A 1 167 ? -5.377 -9.505 -10.533 1.00 89.75 167 PHE A N 1
ATOM 1318 C CA . PHE A 1 167 ? -4.096 -10.168 -10.273 1.00 89.75 167 PHE A CA 1
ATOM 1319 C C . PHE A 1 167 ? -3.819 -10.292 -8.776 1.00 89.75 167 PHE A C 1
ATOM 1321 O O . PHE A 1 167 ? -3.395 -11.349 -8.313 1.00 89.75 167 PHE A O 1
ATOM 1328 N N . ARG A 1 168 ? -4.149 -9.251 -8.003 1.00 87.62 168 ARG A N 1
ATOM 1329 C CA . ARG A 1 168 ? -4.001 -9.246 -6.545 1.00 87.62 168 ARG A CA 1
ATOM 1330 C C . ARG A 1 168 ? -4.884 -10.294 -5.879 1.00 87.62 168 ARG A C 1
ATOM 1332 O O . ARG A 1 168 ? -4.399 -11.036 -5.028 1.00 87.62 168 ARG A O 1
ATOM 1339 N N . ARG A 1 169 ? -6.144 -10.431 -6.302 1.00 80.62 169 ARG A N 1
ATOM 1340 C CA . ARG A 1 169 ? -7.006 -11.519 -5.812 1.00 80.62 169 ARG A CA 1
ATOM 1341 C C . ARG A 1 169 ? -6.491 -12.883 -6.240 1.00 80.62 169 ARG A C 1
ATOM 1343 O O . ARG A 1 169 ? -6.449 -13.799 -5.423 1.00 80.62 169 ARG A O 1
ATOM 1350 N N . THR A 1 170 ? -6.091 -13.023 -7.503 1.00 86.06 170 THR A N 1
ATOM 1351 C CA . THR A 1 170 ? -5.562 -14.291 -8.021 1.00 86.06 170 THR A CA 1
ATOM 1352 C C . THR A 1 170 ? -4.360 -14.738 -7.192 1.00 86.06 170 THR A C 1
ATOM 1354 O O . THR A 1 170 ? -4.331 -15.889 -6.756 1.00 86.06 170 THR A O 1
ATOM 1357 N N . TYR A 1 171 ? -3.448 -13.819 -6.861 1.00 90.00 171 TYR A N 1
ATOM 1358 C CA . TYR A 1 171 ? -2.333 -14.076 -5.952 1.00 90.00 171 TYR A CA 1
ATOM 1359 C C . TYR A 1 171 ? -2.817 -14.535 -4.571 1.00 90.00 171 TYR A C 1
ATOM 1361 O O . TYR A 1 171 ? -2.453 -15.624 -4.136 1.00 90.00 171 TYR A O 1
ATOM 1369 N N . ALA A 1 172 ? -3.686 -13.760 -3.906 1.00 86.00 172 ALA A N 1
ATOM 1370 C CA . ALA A 1 172 ? -4.189 -14.078 -2.563 1.00 86.00 172 ALA A CA 1
ATOM 1371 C C . ALA A 1 172 ? -4.831 -15.465 -2.499 1.00 86.00 172 ALA A C 1
ATOM 1373 O O . ALA A 1 172 ? -4.564 -16.268 -1.605 1.00 86.00 172 ALA A O 1
ATOM 1374 N N . ARG A 1 173 ? -5.663 -15.759 -3.495 1.00 81.25 173 ARG A N 1
ATOM 1375 C CA . ARG A 1 173 ? -6.391 -17.011 -3.585 1.00 81.25 173 ARG A CA 1
ATOM 1376 C C . ARG A 1 173 ? -5.469 -18.183 -3.874 1.00 81.25 173 ARG A C 1
ATOM 1378 O O . ARG A 1 173 ? -5.617 -19.216 -3.235 1.00 81.25 173 ARG A O 1
ATOM 1385 N N . THR A 1 174 ? -4.527 -18.027 -4.799 1.00 80.38 174 THR A N 1
ATOM 1386 C CA . THR A 1 174 ? -3.523 -19.061 -5.099 1.00 80.38 174 THR A CA 1
ATOM 1387 C C . THR A 1 174 ? -2.700 -19.351 -3.851 1.00 80.38 174 THR A C 1
ATOM 1389 O O . THR A 1 174 ? -2.530 -20.506 -3.473 1.00 80.38 174 THR A O 1
ATOM 1392 N N . PHE A 1 175 ? -2.287 -18.301 -3.146 1.00 83.31 175 PHE A N 1
ATOM 1393 C CA . PHE A 1 175 ? -1.525 -18.404 -1.913 1.00 83.31 175 PHE A CA 1
ATOM 1394 C C . PHE A 1 175 ? -2.258 -19.208 -0.830 1.00 83.31 175 PHE A C 1
ATOM 1396 O O . PHE A 1 175 ? -1.684 -20.139 -0.264 1.00 83.31 175 PHE A O 1
ATOM 1403 N N . VAL A 1 176 ? -3.538 -18.906 -0.576 1.00 77.56 176 VAL A N 1
ATOM 1404 C CA . VAL A 1 176 ? -4.347 -19.642 0.414 1.00 77.56 176 VAL A CA 1
ATOM 1405 C C . VAL A 1 176 ? -4.692 -21.051 -0.062 1.00 77.56 176 VAL A C 1
ATOM 1407 O O . VAL A 1 176 ? -4.525 -22.010 0.690 1.00 77.56 176 VAL A O 1
ATOM 1410 N N . GLN A 1 177 ? -5.146 -21.201 -1.307 1.00 77.69 177 GLN A N 1
ATOM 1411 C CA . GLN A 1 177 ? -5.600 -22.482 -1.850 1.00 77.69 177 GLN A CA 1
ATOM 1412 C C . GLN A 1 177 ? -4.467 -23.513 -1.903 1.00 77.69 177 GLN A C 1
ATOM 1414 O O . GLN A 1 177 ? -4.692 -24.681 -1.595 1.00 77.69 177 GLN A O 1
ATOM 1419 N N . HIS A 1 178 ? -3.251 -23.080 -2.240 1.00 79.88 178 HIS A N 1
ATOM 1420 C CA . HIS A 1 178 ? -2.068 -23.939 -2.282 1.00 79.88 178 HIS A CA 1
ATOM 1421 C C . HIS A 1 178 ? -1.290 -23.975 -0.959 1.00 79.88 178 HIS A C 1
ATOM 1423 O O . HIS A 1 178 ? -0.215 -24.565 -0.912 1.00 79.88 178 HIS A O 1
ATOM 1429 N N . ARG A 1 179 ? -1.821 -23.378 0.121 1.00 74.81 179 ARG A N 1
ATOM 1430 C CA . ARG A 1 179 ? -1.193 -23.343 1.455 1.00 74.81 179 ARG A CA 1
ATOM 1431 C C . ARG A 1 179 ? 0.261 -22.848 1.426 1.00 74.81 179 ARG A C 1
ATOM 1433 O O . ARG A 1 179 ? 1.106 -23.354 2.156 1.00 74.81 179 ARG A O 1
ATOM 1440 N N . LEU A 1 180 ? 0.545 -21.830 0.612 1.00 77.06 180 LEU A N 1
ATOM 1441 C CA . LEU A 1 180 ? 1.891 -21.258 0.443 1.00 77.06 180 LEU A CA 1
ATOM 1442 C C . LEU A 1 180 ? 2.341 -20.395 1.639 1.00 77.06 180 LEU A C 1
ATOM 1444 O O . LEU A 1 180 ? 3.410 -19.791 1.612 1.00 77.06 180 LEU A O 1
ATOM 1448 N N . GLY A 1 181 ? 1.529 -20.337 2.696 1.00 76.50 181 GLY A N 1
ATOM 1449 C CA . GLY A 1 181 ? 1.824 -19.693 3.968 1.00 76.50 181 GLY A CA 1
ATOM 1450 C C . GLY A 1 181 ? 0.545 -19.401 4.749 1.00 76.50 181 GLY A C 1
ATOM 1451 O O . GLY A 1 181 ? -0.477 -20.066 4.571 1.00 76.50 181 GLY A O 1
ATOM 1452 N N . ASN A 1 182 ? 0.592 -18.393 5.619 1.00 79.56 182 ASN A N 1
ATOM 1453 C CA . ASN A 1 182 ? -0.527 -18.007 6.480 1.00 79.56 182 ASN A CA 1
ATOM 1454 C C . ASN A 1 182 ? -1.106 -16.623 6.113 1.00 79.56 182 ASN A C 1
ATOM 1456 O O . ASN A 1 182 ? -0.539 -15.859 5.332 1.00 79.56 182 ASN A O 1
ATOM 1460 N N . LEU A 1 183 ? -2.255 -16.277 6.701 1.00 81.31 183 LEU A N 1
ATOM 1461 C CA . LEU A 1 183 ? -2.906 -14.976 6.489 1.00 81.31 183 LEU A CA 1
ATOM 1462 C C . LEU A 1 183 ? -2.056 -13.786 6.960 1.00 81.31 183 LEU A C 1
ATOM 1464 O O . LEU A 1 183 ? -2.189 -12.688 6.418 1.00 81.31 183 LEU A O 1
ATOM 1468 N N . LEU A 1 184 ? -1.171 -13.993 7.941 1.00 82.00 184 LEU A N 1
ATOM 1469 C CA . LEU A 1 184 ? -0.254 -12.958 8.418 1.00 82.00 184 LEU A CA 1
ATOM 1470 C C . LEU A 1 184 ? 0.775 -12.592 7.344 1.00 82.00 184 LEU A C 1
ATOM 1472 O O . LEU A 1 184 ? 1.036 -11.409 7.124 1.00 82.00 184 LEU A O 1
ATOM 1476 N N . PHE A 1 185 ? 1.289 -13.587 6.618 1.00 84.88 185 PHE A N 1
ATOM 1477 C CA . PHE A 1 185 ? 2.117 -13.354 5.444 1.00 84.88 185 PHE A CA 1
ATOM 1478 C C . PHE A 1 185 ? 1.353 -12.542 4.402 1.00 84.88 185 PHE A C 1
ATOM 1480 O O . PHE A 1 185 ? 1.861 -11.517 3.963 1.00 84.88 185 PHE A O 1
ATOM 1487 N N . LEU A 1 186 ? 0.119 -12.928 4.053 1.00 85.00 186 LEU A N 1
ATOM 1488 C CA . LEU A 1 186 ? -0.668 -12.177 3.068 1.00 85.00 186 LEU A CA 1
ATOM 1489 C C . LEU A 1 186 ? -0.902 -10.730 3.493 1.00 85.00 186 LEU A C 1
ATOM 1491 O O . LEU A 1 186 ? -0.734 -9.829 2.675 1.00 85.00 186 LEU A O 1
ATOM 1495 N N . LYS A 1 187 ? -1.205 -10.482 4.771 1.00 85.75 187 LYS A N 1
ATOM 1496 C CA . LYS A 1 187 ? -1.306 -9.122 5.318 1.00 85.75 187 LYS A CA 1
ATOM 1497 C C . LYS A 1 187 ? -0.019 -8.330 5.098 1.00 85.75 187 LYS A C 1
ATOM 1499 O O . LYS A 1 187 ? -0.085 -7.173 4.676 1.00 85.75 187 LYS A O 1
ATOM 1504 N N . ASN A 1 188 ? 1.133 -8.940 5.368 1.00 86.19 188 ASN A N 1
ATOM 1505 C CA . ASN A 1 188 ? 2.440 -8.310 5.205 1.00 86.19 188 ASN A CA 1
ATOM 1506 C C . ASN A 1 188 ? 2.829 -8.131 3.735 1.00 86.19 188 ASN A C 1
ATOM 1508 O O . ASN A 1 188 ? 3.381 -7.090 3.390 1.00 86.19 188 ASN A O 1
ATOM 1512 N N . GLN A 1 189 ? 2.514 -9.084 2.862 1.00 89.75 189 GLN A N 1
ATOM 1513 C CA . GLN A 1 189 ? 2.728 -8.976 1.420 1.00 89.75 189 GLN A CA 1
ATOM 1514 C C . GLN A 1 189 ? 1.900 -7.820 0.861 1.00 89.75 189 GLN A C 1
ATOM 1516 O O . GLN A 1 189 ? 2.413 -6.944 0.180 1.00 89.75 189 GLN A O 1
ATOM 1521 N N . PHE A 1 190 ? 0.627 -7.745 1.236 1.00 86.31 190 PHE A N 1
ATOM 1522 C CA . PHE A 1 190 ? -0.316 -6.746 0.746 1.00 86.31 190 PHE A CA 1
ATOM 1523 C C . PHE A 1 190 ? -0.253 -5.392 1.452 1.00 86.31 190 PHE A C 1
ATOM 1525 O O . PHE A 1 190 ? -0.969 -4.463 1.057 1.00 86.31 190 PHE A O 1
ATOM 1532 N N . LYS A 1 191 ? 0.588 -5.262 2.483 1.00 83.62 191 LYS A N 1
ATOM 1533 C CA . LYS A 1 191 ? 0.712 -4.055 3.317 1.00 83.62 191 LYS A CA 1
ATOM 1534 C C . LYS A 1 191 ? -0.631 -3.625 3.922 1.00 83.62 191 LYS A C 1
ATOM 1536 O O . LYS A 1 191 ? -0.907 -2.432 4.077 1.00 83.62 191 LYS A O 1
ATOM 1541 N N . HIS A 1 192 ? -1.479 -4.602 4.245 1.00 78.94 192 HIS A N 1
ATOM 1542 C CA . HIS A 1 192 ? -2.782 -4.374 4.854 1.00 78.94 192 HIS A CA 1
ATOM 1543 C C . HIS A 1 192 ? -2.651 -3.992 6.328 1.00 78.94 192 HIS A C 1
ATOM 1545 O O . HIS A 1 192 ? -1.846 -4.555 7.078 1.00 78.94 192 HIS A O 1
ATOM 1551 N N . SER A 1 193 ? -3.495 -3.051 6.755 1.00 72.81 193 SER A N 1
ATOM 1552 C CA . SER A 1 193 ? -3.531 -2.601 8.146 1.00 72.81 193 SER A CA 1
ATOM 1553 C C . SER A 1 193 ? -4.084 -3.677 9.087 1.00 72.81 193 SER A C 1
ATOM 1555 O O . SER A 1 193 ? -3.582 -3.801 10.197 1.00 72.81 193 SER A O 1
ATOM 1557 N N . THR A 1 194 ? -5.042 -4.510 8.654 1.00 70.81 194 THR A N 1
ATOM 1558 C CA . THR A 1 194 ? -5.631 -5.582 9.486 1.00 70.81 194 THR A CA 1
ATOM 1559 C C . THR A 1 194 ? -5.648 -6.940 8.774 1.00 70.81 194 THR A C 1
ATOM 1561 O O . THR A 1 194 ? -5.476 -7.023 7.554 1.00 70.81 194 THR A O 1
ATOM 1564 N N . LEU A 1 195 ? -5.814 -8.021 9.547 1.00 76.56 195 LEU A N 1
ATOM 1565 C CA . LEU A 1 195 ? -5.959 -9.381 9.016 1.00 76.56 195 LEU A CA 1
ATOM 1566 C C . LEU A 1 195 ? -7.281 -9.563 8.262 1.00 76.56 195 LEU A C 1
ATOM 1568 O O . LEU A 1 195 ? -7.265 -10.207 7.217 1.00 76.56 195 LEU A O 1
ATOM 1572 N N . ASP A 1 196 ? -8.368 -8.934 8.717 1.00 73.00 196 ASP A N 1
ATOM 1573 C CA . ASP A 1 196 ? -9.697 -9.013 8.083 1.00 73.00 196 ASP A CA 1
ATOM 1574 C C . ASP A 1 196 ? -9.645 -8.586 6.615 1.00 73.00 196 ASP A C 1
ATOM 1576 O O . ASP A 1 196 ? -10.169 -9.266 5.739 1.00 73.00 196 ASP A O 1
ATOM 1580 N N . MET A 1 197 ? -8.897 -7.516 6.322 1.00 72.81 197 MET A N 1
ATOM 1581 C CA . MET A 1 197 ? -8.639 -7.060 4.952 1.00 72.81 197 MET A CA 1
ATOM 1582 C C . MET A 1 197 ? -8.082 -8.194 4.094 1.00 72.81 197 MET A C 1
ATOM 1584 O O . MET A 1 197 ? -8.484 -8.376 2.956 1.00 72.81 197 MET A O 1
ATOM 1588 N N . SER A 1 198 ? -7.143 -8.966 4.640 1.00 78.44 198 SER A N 1
ATOM 1589 C CA . SER A 1 198 ? -6.466 -10.056 3.930 1.00 78.44 198 SER A CA 1
ATOM 1590 C C . SER A 1 198 ? -7.344 -11.301 3.827 1.00 78.44 198 SER A C 1
ATOM 1592 O O . SER A 1 198 ? -7.308 -11.977 2.802 1.00 78.44 198 SER A O 1
ATOM 1594 N N . GLN A 1 199 ? -8.161 -11.571 4.850 1.00 76.94 199 GLN A N 1
ATOM 1595 C CA . GLN A 1 199 ? -9.178 -12.621 4.820 1.00 76.94 199 GLN A CA 1
ATOM 1596 C C . GLN A 1 199 ? -10.211 -12.365 3.723 1.00 76.94 199 GLN A C 1
ATOM 1598 O O . GLN A 1 199 ? -10.553 -13.298 3.007 1.00 76.94 199 GLN A O 1
ATOM 1603 N N . LEU A 1 200 ? -10.647 -11.116 3.536 1.00 71.00 200 LEU A N 1
ATOM 1604 C CA . LEU A 1 200 ? -11.608 -10.756 2.490 1.00 71.00 200 LEU A CA 1
ATOM 1605 C C . LEU A 1 200 ? -11.078 -11.066 1.081 1.00 71.00 200 LEU A C 1
ATOM 1607 O O . LEU A 1 200 ? -11.790 -11.684 0.299 1.00 71.00 200 LEU A O 1
ATOM 1611 N N . TYR A 1 201 ? -9.811 -10.752 0.770 1.00 68.69 201 TYR A N 1
ATOM 1612 C CA . TYR A 1 201 ? -9.214 -11.142 -0.525 1.00 68.69 201 TYR A CA 1
ATOM 1613 C C . TYR A 1 201 ? -9.031 -12.660 -0.680 1.00 68.69 201 TYR A C 1
ATOM 1615 O O . TYR A 1 201 ? -8.965 -13.161 -1.804 1.00 68.69 201 TYR A O 1
ATOM 1623 N N . ALA A 1 202 ? -8.915 -13.390 0.430 1.00 66.62 202 ALA A N 1
ATOM 1624 C CA . ALA A 1 202 ? -8.829 -14.846 0.436 1.00 66.62 202 ALA A CA 1
ATOM 1625 C C . ALA A 1 202 ? -10.206 -15.537 0.378 1.00 66.62 202 ALA A C 1
ATOM 1627 O O . ALA A 1 202 ? -10.272 -16.729 0.065 1.00 66.62 202 ALA A O 1
ATOM 1628 N N . ALA A 1 203 ? -11.295 -14.819 0.671 1.00 64.75 203 ALA A N 1
ATOM 1629 C CA . ALA A 1 203 ? -12.644 -15.361 0.761 1.00 64.75 203 ALA A CA 1
ATOM 1630 C C . ALA A 1 203 ? -13.363 -15.403 -0.605 1.00 64.75 203 ALA A C 1
ATOM 1632 O O . ALA A 1 203 ? -13.148 -14.566 -1.471 1.00 64.75 203 ALA A O 1
ATOM 1633 N N . ASN A 1 204 ? -14.191 -16.443 -0.771 1.00 59.28 204 ASN A N 1
ATOM 1634 C CA . ASN A 1 204 ? -15.221 -16.728 -1.789 1.00 59.28 204 ASN A CA 1
ATOM 1635 C C . ASN A 1 204 ? -15.019 -16.271 -3.265 1.00 59.28 204 ASN A C 1
ATOM 1637 O O . ASN A 1 204 ? -14.804 -15.111 -3.598 1.00 59.28 204 ASN A O 1
ATOM 1641 N N . ARG A 1 205 ? -15.237 -17.201 -4.210 1.00 56.47 205 ARG A N 1
ATOM 1642 C CA . ARG A 1 205 ? -15.206 -16.987 -5.674 1.00 56.47 205 ARG A CA 1
ATOM 1643 C C . ARG A 1 205 ? -16.268 -16.010 -6.204 1.00 56.47 205 ARG A C 1
ATOM 1645 O O . ARG A 1 205 ? -16.010 -15.368 -7.217 1.00 56.47 205 ARG A O 1
ATOM 1652 N N . MET A 1 206 ? -17.417 -15.887 -5.542 1.00 60.59 206 MET A N 1
ATOM 1653 C CA . MET A 1 206 ? -18.611 -15.225 -6.100 1.00 60.59 206 MET A CA 1
ATOM 1654 C C . MET A 1 206 ? -18.803 -13.756 -5.693 1.00 60.59 206 MET A C 1
ATOM 1656 O O . MET A 1 206 ? -19.778 -13.143 -6.114 1.00 60.59 206 MET A O 1
ATOM 1660 N N . GLN A 1 207 ? -17.929 -13.192 -4.859 1.00 63.41 207 GLN A N 1
ATOM 1661 C CA . GLN A 1 207 ? -18.103 -11.828 -4.350 1.00 63.41 207 GLN A CA 1
ATOM 1662 C C . GLN A 1 207 ? -17.473 -10.768 -5.271 1.00 63.41 207 GLN A C 1
ATOM 1664 O O . GLN A 1 207 ? -16.463 -11.037 -5.929 1.00 63.41 207 GLN A O 1
ATOM 1669 N N . ASP A 1 208 ? -18.091 -9.582 -5.312 1.00 59.84 208 ASP A N 1
ATOM 1670 C CA . ASP A 1 208 ? -17.705 -8.449 -6.161 1.00 59.84 208 ASP A CA 1
ATOM 1671 C C . ASP A 1 208 ? -16.463 -7.723 -5.613 1.00 59.84 208 ASP A C 1
ATOM 1673 O O . ASP A 1 208 ? -16.462 -7.191 -4.504 1.00 59.84 208 ASP A O 1
ATOM 1677 N N . GLU A 1 209 ? -15.395 -7.702 -6.411 1.00 57.50 209 GLU A N 1
ATOM 1678 C CA . GLU A 1 209 ? -14.102 -7.109 -6.066 1.00 57.50 209 GLU A CA 1
ATOM 1679 C C . GLU A 1 209 ? -14.108 -5.581 -6.038 1.00 57.50 209 GLU A C 1
ATOM 1681 O O . GLU A 1 209 ? -13.410 -4.999 -5.203 1.00 57.50 209 GLU A O 1
ATOM 1686 N N . THR A 1 210 ? -14.883 -4.922 -6.911 1.00 61.09 210 THR A N 1
ATOM 1687 C CA . THR A 1 210 ? -14.933 -3.451 -6.918 1.00 61.09 210 THR A CA 1
ATOM 1688 C C . THR A 1 210 ? -15.562 -2.926 -5.641 1.00 61.09 210 THR A C 1
ATOM 1690 O O . THR A 1 210 ? -15.062 -1.958 -5.072 1.00 61.09 210 THR A O 1
ATOM 1693 N N . LEU A 1 211 ? -16.559 -3.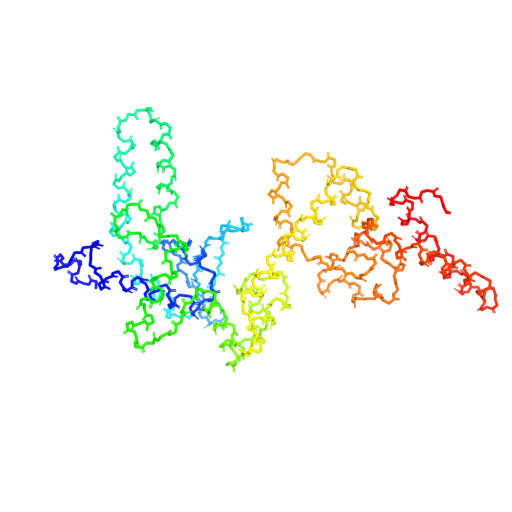645 -5.118 1.00 63.41 211 LEU A N 1
ATOM 1694 C CA . LEU A 1 211 ? -17.182 -3.321 -3.843 1.00 63.41 211 LEU A CA 1
ATOM 1695 C C . LEU A 1 211 ? -16.170 -3.368 -2.692 1.00 63.41 211 LEU A C 1
ATOM 1697 O O . LEU A 1 211 ? -16.205 -2.510 -1.818 1.00 63.41 211 LEU A O 1
ATOM 1701 N N . TYR A 1 212 ? -15.234 -4.323 -2.689 1.00 67.44 212 TYR A N 1
ATOM 1702 C CA . TYR A 1 212 ? -14.216 -4.379 -1.640 1.00 67.44 212 TYR A CA 1
ATOM 1703 C C . TYR A 1 212 ? -13.247 -3.217 -1.726 1.00 67.44 212 TYR A C 1
ATOM 1705 O O . TYR A 1 212 ? -13.078 -2.518 -0.735 1.00 67.44 212 TYR A O 1
ATOM 1713 N N . ASP A 1 213 ? -12.630 -2.970 -2.880 1.00 66.56 213 ASP A N 1
ATOM 1714 C CA . ASP A 1 213 ? -11.698 -1.847 -3.017 1.00 66.56 213 ASP A CA 1
ATOM 1715 C C . ASP A 1 213 ? -12.376 -0.508 -2.658 1.00 66.56 213 ASP A C 1
ATOM 1717 O O . ASP A 1 213 ? -11.753 0.332 -2.003 1.00 66.56 213 ASP A O 1
ATOM 1721 N N . GLU A 1 214 ? -13.659 -0.339 -2.996 1.00 67.12 214 GLU A N 1
ATOM 1722 C CA . GLU A 1 214 ? -14.486 0.801 -2.585 1.00 67.12 214 GLU A CA 1
ATOM 1723 C C . GLU A 1 214 ? -14.726 0.835 -1.073 1.00 67.12 214 GLU A C 1
ATOM 1725 O O . GLU A 1 214 ? -14.382 1.827 -0.433 1.00 67.12 214 GLU A O 1
ATOM 1730 N N . CYS A 1 215 ? -15.223 -0.245 -0.462 1.00 68.56 215 CYS A N 1
ATOM 1731 C CA . CYS A 1 215 ? -15.418 -0.330 0.987 1.00 68.56 215 CYS A CA 1
ATOM 1732 C C . CYS A 1 215 ? -14.116 -0.076 1.751 1.00 68.56 215 CYS A C 1
ATOM 1734 O O . CYS A 1 215 ? -14.115 0.599 2.776 1.00 68.56 215 CYS A O 1
ATOM 1736 N N . LEU A 1 216 ? -12.992 -0.597 1.265 1.00 72.75 216 LEU A N 1
ATOM 1737 C CA . LEU A 1 216 ? -11.683 -0.423 1.881 1.00 72.75 216 LEU A CA 1
ATOM 1738 C C . LEU A 1 216 ? -11.163 1.008 1.729 1.00 72.75 216 LEU A C 1
ATOM 1740 O O . LEU A 1 216 ? -10.577 1.549 2.672 1.00 72.75 216 LEU A O 1
ATOM 1744 N N . ALA A 1 217 ? -11.384 1.631 0.570 1.00 74.38 217 ALA A N 1
ATOM 1745 C CA . ALA A 1 217 ? -11.079 3.039 0.356 1.00 74.38 217 ALA A CA 1
ATOM 1746 C C . ALA A 1 217 ? -11.941 3.936 1.255 1.00 74.38 217 ALA A C 1
ATOM 1748 O O . ALA A 1 217 ? -11.400 4.849 1.879 1.00 74.38 217 ALA A O 1
ATOM 1749 N N . GLU A 1 218 ? -13.237 3.651 1.381 1.00 77.81 218 GLU A N 1
ATOM 1750 C CA . GLU A 1 218 ? -14.150 4.365 2.279 1.00 77.81 218 GLU A CA 1
ATOM 1751 C C . GLU A 1 218 ? -13.781 4.156 3.748 1.00 77.81 218 GLU A C 1
ATOM 1753 O O . GLU A 1 218 ? -13.684 5.122 4.496 1.00 77.81 218 GLU A O 1
ATOM 1758 N N . LEU A 1 219 ? -13.442 2.933 4.164 1.00 77.75 219 LEU A N 1
ATOM 1759 C CA . LEU A 1 219 ? -12.928 2.668 5.510 1.00 77.75 219 LEU A CA 1
ATOM 1760 C C . LEU A 1 219 ? -11.649 3.464 5.789 1.00 77.75 219 LEU A C 1
ATOM 1762 O O . LEU A 1 219 ? -11.479 3.992 6.888 1.00 77.75 219 LEU A O 1
ATOM 1766 N N . PHE A 1 220 ? -10.738 3.568 4.818 1.00 77.69 220 PHE A N 1
ATOM 1767 C CA . PHE A 1 220 ? -9.532 4.380 4.971 1.00 77.69 220 PHE A CA 1
ATOM 1768 C C . PHE A 1 220 ? -9.852 5.877 5.065 1.00 77.69 220 PHE A C 1
ATOM 1770 O O . PHE A 1 220 ? -9.315 6.547 5.948 1.00 77.69 220 PHE A O 1
ATOM 1777 N N . LYS A 1 221 ? -10.744 6.401 4.214 1.00 81.62 221 LYS A N 1
ATOM 1778 C CA . LYS A 1 221 ? -11.213 7.795 4.294 1.00 81.62 221 LYS A CA 1
ATOM 1779 C C . LYS A 1 221 ? -11.857 8.080 5.647 1.00 81.62 221 LYS A C 1
ATOM 1781 O O . LYS A 1 221 ? -11.432 9.006 6.328 1.00 81.62 221 LYS A O 1
ATOM 1786 N N . TYR A 1 222 ? -12.762 7.214 6.091 1.00 83.12 222 TYR A N 1
ATOM 1787 C CA . TYR A 1 222 ? -13.424 7.314 7.386 1.00 83.12 222 TYR A CA 1
ATOM 1788 C C . TYR A 1 222 ? -12.426 7.307 8.554 1.00 83.12 222 TYR A C 1
ATOM 1790 O O . TYR A 1 222 ? -12.573 8.072 9.511 1.00 83.12 222 TYR A O 1
ATOM 1798 N N . LYS A 1 223 ? -11.366 6.488 8.481 1.00 84.12 223 LYS A N 1
ATOM 1799 C CA . LYS A 1 223 ? -10.268 6.510 9.464 1.00 84.12 223 LYS A CA 1
ATOM 1800 C C . LYS A 1 223 ? -9.513 7.835 9.452 1.00 84.12 223 LYS A C 1
ATOM 1802 O O . LYS A 1 223 ? -9.262 8.388 10.519 1.00 84.12 223 LYS A O 1
ATOM 1807 N N . VAL A 1 224 ? -9.152 8.337 8.270 1.00 83.94 224 VAL A N 1
ATOM 1808 C CA . VAL A 1 224 ? -8.466 9.629 8.108 1.00 83.94 224 VAL A CA 1
ATOM 1809 C C . VAL A 1 224 ? -9.321 10.770 8.653 1.00 83.94 224 VAL A C 1
ATOM 1811 O O . VAL A 1 224 ? -8.796 11.624 9.357 1.00 83.94 224 VAL A O 1
ATOM 1814 N N . GLU A 1 225 ? -10.623 10.772 8.384 1.00 87.19 225 GLU A N 1
ATOM 1815 C CA . GLU A 1 225 ? -11.569 11.765 8.903 1.00 87.19 225 GLU A CA 1
ATOM 1816 C C . GLU A 1 225 ? -11.723 11.672 10.420 1.00 87.19 225 GLU A C 1
ATOM 1818 O O . GLU A 1 225 ? -11.699 12.691 11.103 1.00 87.19 225 GLU A O 1
ATOM 1823 N N . THR A 1 226 ? -11.820 10.456 10.959 1.00 88.50 226 THR A N 1
ATOM 1824 C CA . THR A 1 226 ? -11.938 10.215 12.402 1.00 88.50 226 THR A CA 1
ATOM 1825 C C . THR A 1 226 ? -10.677 10.645 13.154 1.00 88.50 226 THR A C 1
ATOM 1827 O O . THR A 1 226 ? -10.762 11.387 14.123 1.00 88.50 226 THR A O 1
ATOM 1830 N N . ILE A 1 227 ? -9.485 10.259 12.691 1.00 87.62 227 ILE A N 1
ATOM 1831 C CA . ILE A 1 227 ? -8.226 10.734 13.290 1.00 87.62 227 ILE A CA 1
ATOM 1832 C C . ILE A 1 227 ? -8.065 12.241 13.057 1.00 87.62 227 ILE A C 1
ATOM 1834 O O . ILE A 1 227 ? -7.575 12.960 13.924 1.00 87.62 227 ILE A O 1
ATOM 1838 N N . GLY A 1 228 ? -8.498 12.741 11.900 1.00 86.94 228 GLY A N 1
ATOM 1839 C CA . GLY A 1 228 ? -8.470 14.160 11.577 1.00 86.94 228 GLY A CA 1
ATOM 1840 C C . GLY A 1 228 ? -9.318 15.002 12.525 1.00 86.94 228 GLY A C 1
ATOM 1841 O O . GLY A 1 228 ? -8.837 16.041 12.980 1.00 86.94 228 GLY A O 1
ATOM 1842 N N . SER A 1 229 ? -10.522 14.540 12.878 1.00 88.81 229 SER A N 1
ATOM 1843 C CA . SER A 1 229 ? -11.374 15.209 13.865 1.00 88.81 229 SER A CA 1
ATOM 1844 C C . SER A 1 229 ? -10.741 15.173 15.253 1.00 88.81 229 SER A C 1
ATOM 1846 O O . SER A 1 229 ? -10.708 16.192 15.933 1.00 88.81 229 SER A O 1
ATOM 1848 N N . TRP A 1 230 ? -10.120 14.057 15.644 1.00 90.25 230 TRP A N 1
ATOM 1849 C CA . TRP A 1 230 ? -9.391 13.968 16.912 1.00 90.25 230 TRP A CA 1
ATOM 1850 C C . TRP A 1 230 ? -8.191 14.898 17.007 1.00 90.25 230 TRP A C 1
ATOM 1852 O O . TRP A 1 230 ? -7.703 15.115 18.109 1.00 90.25 230 TRP A O 1
ATOM 1862 N N . MET A 1 231 ? -7.672 15.420 15.902 1.00 84.81 231 MET A N 1
ATOM 1863 C CA . MET A 1 231 ? -6.578 16.383 15.947 1.00 84.81 231 MET A CA 1
ATOM 1864 C C . MET A 1 231 ? -7.086 17.823 16.072 1.00 84.81 231 MET A C 1
ATOM 1866 O O . MET A 1 231 ? -6.281 18.712 16.351 1.00 84.81 231 MET A O 1
ATOM 1870 N N . SER A 1 232 ? -8.360 18.098 15.773 1.00 84.69 232 SER A N 1
ATOM 1871 C CA . SER A 1 232 ? -8.923 19.458 15.746 1.00 84.69 232 SER A CA 1
ATOM 1872 C C . SER A 1 232 ? -8.982 20.060 17.144 1.00 84.69 232 SER A C 1
ATOM 1874 O O . SER A 1 232 ? -9.348 19.361 18.085 1.00 84.69 232 SER A O 1
ATOM 1876 N N . GLU A 1 233 ? -8.627 21.339 17.275 1.00 76.31 233 GLU A N 1
ATOM 1877 C CA . GLU A 1 233 ? -8.460 22.022 18.569 1.00 76.31 233 GLU A CA 1
ATOM 1878 C C . GLU A 1 233 ? -9.708 21.887 19.453 1.00 76.31 233 GLU A C 1
ATOM 1880 O O . GLU A 1 233 ? -9.600 21.386 20.572 1.00 76.31 233 GLU A O 1
ATOM 1885 N N . ASP A 1 234 ? -10.894 22.142 18.896 1.00 81.38 234 ASP A N 1
ATOM 1886 C CA . ASP A 1 234 ? -12.164 22.173 19.638 1.00 81.38 234 ASP A CA 1
ATOM 1887 C C . ASP A 1 234 ? -12.836 20.808 19.855 1.00 81.38 234 ASP A C 1
ATOM 1889 O O . ASP A 1 234 ? -13.952 20.739 20.364 1.00 81.38 234 ASP A O 1
ATOM 1893 N N . THR A 1 235 ? -12.230 19.694 19.426 1.00 86.88 235 THR A N 1
ATOM 1894 C CA . THR A 1 235 ? -12.888 18.377 19.539 1.00 86.88 235 THR A CA 1
ATOM 1895 C C . THR A 1 235 ? -12.615 17.752 20.907 1.00 86.88 235 THR A C 1
ATOM 1897 O O . THR A 1 235 ? -11.494 17.289 21.130 1.00 86.88 235 THR A O 1
ATOM 1900 N N . PRO A 1 236 ? -13.584 17.667 21.832 1.00 90.69 236 PRO A N 1
ATOM 1901 C CA . PRO A 1 236 ? -13.331 17.058 23.130 1.00 90.69 236 PRO A CA 1
ATOM 1902 C C . PRO A 1 236 ? -13.133 15.544 22.977 1.00 90.69 236 PRO A C 1
ATOM 1904 O O . PRO A 1 236 ? -13.834 14.889 22.200 1.00 90.69 236 PRO A O 1
ATOM 1907 N N . LEU A 1 237 ? -12.155 14.990 23.697 1.00 93.31 237 LEU A N 1
ATOM 1908 C CA . LEU A 1 237 ? -11.875 13.555 23.724 1.00 93.31 237 LEU A CA 1
ATOM 1909 C C . LEU A 1 237 ? -11.710 13.082 25.164 1.00 93.31 237 LEU A C 1
ATOM 1911 O O . LEU A 1 237 ? -10.895 13.614 25.916 1.00 93.31 237 LEU A O 1
ATOM 1915 N N . ALA A 1 238 ? -12.415 12.010 25.497 1.00 92.88 238 ALA A N 1
ATOM 1916 C CA . ALA A 1 238 ? -12.247 11.259 26.728 1.00 92.88 238 ALA A CA 1
ATOM 1917 C C . ALA A 1 238 ? -11.426 9.976 26.485 1.00 92.88 238 ALA A C 1
ATOM 1919 O O . ALA A 1 238 ? -11.020 9.655 25.361 1.00 92.88 238 ALA A O 1
ATOM 1920 N N . GLY A 1 239 ? -11.167 9.219 27.550 1.00 91.94 239 GLY A N 1
ATOM 1921 C CA . GLY A 1 239 ? -10.317 8.027 27.499 1.00 91.94 239 GLY A CA 1
ATOM 1922 C C . GLY A 1 239 ? -8.826 8.348 27.646 1.00 91.94 239 GLY A C 1
ATOM 1923 O O . GLY A 1 239 ? -8.369 9.453 27.343 1.00 91.94 239 GLY A O 1
ATOM 1924 N N . GLY A 1 240 ? -8.036 7.380 28.115 1.00 89.62 240 GLY A N 1
ATOM 1925 C CA . GLY A 1 240 ? -6.621 7.607 28.432 1.00 89.62 240 GLY A CA 1
ATOM 1926 C C . GLY A 1 240 ? -5.759 7.980 27.221 1.00 89.62 240 GLY A C 1
ATOM 1927 O O . GLY A 1 240 ? -4.873 8.826 27.346 1.00 89.62 240 GLY A O 1
ATOM 1928 N N . ALA A 1 241 ? -6.029 7.415 26.039 1.00 89.81 241 ALA A N 1
ATOM 1929 C CA . ALA A 1 241 ? -5.372 7.852 24.805 1.00 89.81 241 ALA A CA 1
ATOM 1930 C C . ALA A 1 241 ? -5.939 9.187 24.299 1.00 89.81 241 ALA A C 1
ATOM 1932 O O . ALA A 1 241 ? -5.177 10.022 23.820 1.00 89.81 241 ALA A O 1
ATOM 1933 N N . GLY A 1 242 ? -7.250 9.418 24.445 1.00 90.00 242 GLY A N 1
ATOM 1934 C CA . GLY A 1 242 ? -7.897 10.674 24.047 1.00 90.00 242 GLY A CA 1
ATOM 1935 C C . GLY A 1 242 ? -7.289 11.891 24.744 1.00 90.00 242 GLY A C 1
ATOM 1936 O O . GLY A 1 242 ? -6.916 12.853 24.076 1.00 90.00 242 GLY A O 1
ATOM 1937 N N . LYS A 1 243 ? -7.056 11.799 26.060 1.00 89.12 243 LYS A N 1
ATOM 1938 C CA . LYS A 1 243 ? -6.392 12.855 26.848 1.00 89.12 243 LYS A CA 1
ATOM 1939 C C . LYS A 1 243 ? -4.974 13.154 26.359 1.00 89.12 243 LYS A C 1
ATOM 1941 O O . LYS A 1 243 ? -4.593 14.316 26.249 1.00 89.12 243 LYS A O 1
ATOM 1946 N N . LYS A 1 244 ? -4.206 12.116 26.006 1.00 86.94 244 LYS A N 1
ATOM 1947 C CA . LYS A 1 244 ? -2.861 12.275 25.424 1.00 86.94 244 LYS A CA 1
ATOM 1948 C C . LYS A 1 244 ? -2.911 12.961 24.060 1.00 86.94 244 LYS A C 1
ATOM 1950 O O . LYS A 1 244 ? -2.064 13.801 23.781 1.00 86.94 244 LYS A O 1
ATOM 1955 N N . ILE A 1 245 ? -3.900 12.625 23.227 1.00 87.56 245 ILE A N 1
ATOM 1956 C CA . ILE A 1 245 ? -4.094 13.269 21.923 1.00 87.56 245 ILE A CA 1
ATOM 1957 C C . ILE A 1 245 ? -4.417 14.752 22.112 1.00 87.56 245 ILE A C 1
ATOM 1959 O O . ILE A 1 245 ? -3.764 15.572 21.479 1.00 87.56 245 ILE A O 1
ATOM 1963 N N . VAL A 1 246 ? -5.351 15.104 23.005 1.00 86.81 246 VAL A N 1
ATOM 1964 C CA . VAL A 1 246 ? -5.699 16.507 23.308 1.00 86.81 246 VAL A CA 1
ATOM 1965 C C . VAL A 1 246 ? -4.468 17.295 23.759 1.00 86.81 246 VAL A C 1
ATOM 1967 O O . VAL A 1 246 ? -4.208 18.361 23.210 1.00 86.81 246 VAL A O 1
ATOM 1970 N N . ALA A 1 247 ? -3.664 16.745 24.676 1.00 83.62 247 ALA A N 1
ATOM 1971 C CA . ALA A 1 247 ? -2.419 17.377 25.118 1.00 83.62 247 ALA A CA 1
ATOM 1972 C C . ALA A 1 247 ? -1.405 17.559 23.971 1.00 83.62 247 ALA A C 1
ATOM 1974 O O . ALA A 1 247 ? -0.716 18.573 23.898 1.00 83.62 247 ALA A O 1
ATOM 1975 N N . MET A 1 248 ? -1.340 16.598 23.046 1.00 81.19 248 MET A N 1
ATOM 1976 C CA . MET A 1 248 ? -0.417 1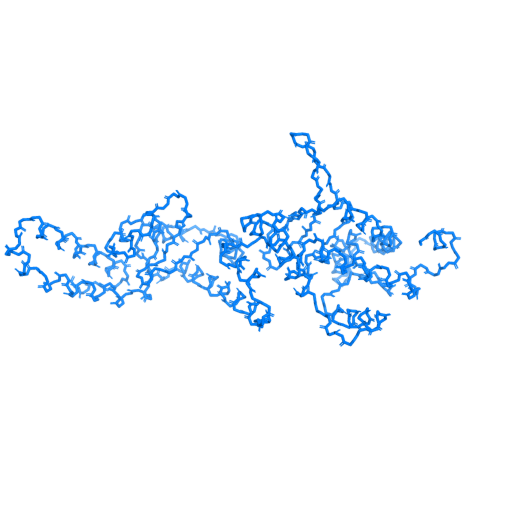6.622 21.911 1.00 81.19 248 MET A CA 1
ATOM 1977 C C . MET A 1 248 ? -0.798 17.649 20.829 1.00 81.19 248 MET A C 1
ATOM 1979 O O . MET A 1 248 ? 0.085 18.129 20.118 1.00 81.19 248 MET A O 1
ATOM 1983 N N . ARG A 1 249 ? -2.076 18.044 20.715 1.00 79.69 249 ARG A N 1
ATOM 1984 C CA . ARG A 1 249 ? -2.536 19.025 19.706 1.00 79.69 249 ARG A CA 1
ATOM 1985 C C . ARG A 1 249 ? -1.832 20.378 19.789 1.00 79.69 249 ARG A C 1
ATOM 1987 O O . ARG A 1 249 ? -1.731 21.044 18.767 1.00 79.69 249 ARG A O 1
ATOM 1994 N N . GLY A 1 250 ? -1.339 20.767 20.967 1.00 67.31 250 GLY A N 1
ATOM 1995 C CA . GLY A 1 250 ? -0.628 22.034 21.169 1.00 67.31 250 GLY A CA 1
ATOM 1996 C C . GLY A 1 250 ? 0.735 22.122 20.470 1.00 67.31 250 GLY A C 1
ATOM 1997 O O . GLY A 1 250 ? 1.358 23.181 20.482 1.00 67.31 250 GLY A O 1
ATOM 1998 N N . HIS A 1 251 ? 1.219 21.035 19.860 1.00 71.06 251 HIS A N 1
ATOM 1999 C CA . HIS A 1 251 ? 2.473 21.030 19.111 1.00 71.06 251 HIS A CA 1
ATOM 2000 C C . HIS A 1 251 ? 2.262 21.397 17.635 1.00 71.06 251 HIS A C 1
ATOM 2002 O O . HIS A 1 251 ? 1.403 20.845 16.947 1.00 71.06 251 HIS A O 1
ATOM 2008 N N . ALA A 1 252 ? 3.099 22.301 17.117 1.00 62.12 252 ALA A N 1
ATOM 2009 C CA . ALA A 1 252 ? 3.098 22.662 15.704 1.00 62.12 252 ALA A CA 1
ATOM 2010 C C . ALA A 1 252 ? 3.670 21.521 14.843 1.00 62.12 252 ALA A C 1
ATOM 2012 O O . ALA A 1 252 ? 4.804 21.084 15.045 1.00 62.12 252 ALA A O 1
ATOM 2013 N N . PHE A 1 253 ? 2.900 21.070 13.848 1.00 69.94 253 PHE A N 1
ATOM 2014 C CA . PHE A 1 253 ? 3.330 20.057 12.880 1.00 69.94 253 PHE A CA 1
ATOM 2015 C C . PHE A 1 253 ? 3.544 20.677 11.491 1.00 69.94 253 PHE A C 1
ATOM 2017 O O . PHE A 1 253 ? 2.635 21.348 11.000 1.00 69.94 253 PHE A O 1
ATOM 2024 N N . PRO A 1 254 ? 4.676 20.403 10.812 1.00 68.75 254 PRO A N 1
ATOM 2025 C CA . PRO A 1 254 ? 4.966 20.959 9.485 1.00 68.75 254 PRO A CA 1
ATOM 2026 C C . PRO A 1 254 ? 3.942 20.599 8.391 1.00 68.75 254 PRO A C 1
ATOM 2028 O O . PRO A 1 254 ? 3.605 21.441 7.567 1.00 68.75 254 PRO A O 1
ATOM 2031 N N . ASP A 1 255 ? 3.416 19.366 8.381 1.00 80.62 255 ASP A N 1
ATOM 2032 C CA . ASP A 1 255 ? 2.325 18.939 7.487 1.00 80.62 255 ASP A CA 1
ATOM 2033 C C . ASP A 1 255 ? 1.342 18.030 8.237 1.00 80.62 255 ASP A C 1
ATOM 2035 O O . ASP A 1 255 ? 1.455 16.800 8.275 1.00 80.62 255 ASP A O 1
ATOM 2039 N N . ARG A 1 256 ? 0.328 18.659 8.835 1.00 77.19 256 ARG A N 1
ATOM 2040 C CA . ARG A 1 256 ? -0.702 17.975 9.625 1.00 77.19 256 ARG A CA 1
ATOM 2041 C C . ARG A 1 256 ? -1.516 16.968 8.805 1.00 77.19 256 ARG A C 1
ATOM 2043 O O . ARG A 1 256 ? -1.923 15.937 9.337 1.00 77.19 256 ARG A O 1
ATOM 2050 N N . LYS A 1 257 ? -1.747 17.221 7.509 1.00 78.69 257 LYS A N 1
ATOM 2051 C CA . LYS A 1 257 ? -2.511 16.303 6.640 1.00 78.69 257 LYS A CA 1
ATOM 2052 C C . LYS A 1 257 ? -1.705 15.050 6.312 1.00 78.69 257 LYS A C 1
ATOM 2054 O O . LYS A 1 257 ? -2.284 13.963 6.262 1.00 78.69 257 LYS A O 1
ATOM 2059 N N . ALA A 1 258 ? -0.399 15.183 6.078 1.00 70.75 258 ALA A N 1
ATOM 2060 C CA . ALA A 1 258 ? 0.475 14.028 5.890 1.00 70.75 258 ALA A CA 1
ATOM 2061 C C . ALA A 1 258 ? 0.563 13.181 7.161 1.00 70.75 258 ALA A C 1
ATOM 2063 O O . ALA A 1 258 ? 0.361 11.970 7.071 1.00 70.75 258 ALA A O 1
ATOM 2064 N N . LEU A 1 259 ? 0.743 13.817 8.325 1.00 78.81 259 LEU A N 1
ATOM 2065 C CA . LEU A 1 259 ? 0.790 13.127 9.615 1.00 78.81 259 LEU A CA 1
ATOM 2066 C C . LEU A 1 259 ? -0.468 12.281 9.847 1.00 78.81 259 LEU A C 1
ATOM 2068 O O . LEU A 1 259 ? -0.361 11.083 10.078 1.00 78.81 259 LEU A O 1
ATOM 2072 N N . ILE A 1 260 ? -1.663 12.867 9.693 1.00 80.50 260 ILE A N 1
ATOM 2073 C CA . ILE A 1 260 ? -2.935 12.149 9.888 1.00 80.50 260 ILE A CA 1
ATOM 2074 C C . ILE A 1 260 ? -3.033 10.922 8.971 1.00 80.50 260 ILE A C 1
ATOM 2076 O O . ILE A 1 260 ? -3.428 9.846 9.420 1.00 80.50 260 ILE A O 1
ATOM 2080 N N . ARG A 1 261 ? -2.666 11.055 7.690 1.00 72.38 261 ARG A N 1
ATOM 2081 C CA . ARG A 1 261 ? -2.705 9.930 6.739 1.00 72.38 261 ARG A CA 1
ATOM 2082 C C . ARG A 1 261 ? -1.703 8.838 7.099 1.00 72.38 261 ARG A C 1
ATOM 2084 O O . ARG A 1 261 ? -2.038 7.657 7.010 1.00 72.38 261 ARG A O 1
ATOM 2091 N N . GLU A 1 262 ? -0.498 9.220 7.507 1.00 70.38 262 GLU A N 1
ATOM 2092 C CA . GLU A 1 262 ? 0.532 8.276 7.925 1.00 70.38 262 GLU A CA 1
ATOM 2093 C C . GLU A 1 262 ? 0.101 7.524 9.189 1.00 70.38 262 GLU A C 1
ATOM 2095 O O . GLU A 1 262 ? 0.117 6.288 9.202 1.00 70.38 262 GLU A O 1
ATOM 2100 N N . THR A 1 263 ? -0.387 8.245 10.202 1.00 75.44 263 THR A N 1
ATOM 2101 C CA . THR A 1 263 ? -0.947 7.673 11.430 1.00 75.44 263 THR A CA 1
ATOM 2102 C C . THR A 1 263 ? -2.109 6.733 11.119 1.00 75.44 263 THR A C 1
ATOM 2104 O O . THR A 1 263 ? -2.100 5.603 11.595 1.00 75.44 263 THR A O 1
ATOM 2107 N N . ALA A 1 264 ? -3.055 7.121 10.257 1.00 74.81 264 ALA A N 1
ATOM 2108 C CA . ALA A 1 264 ? -4.182 6.270 9.856 1.00 74.81 264 ALA A CA 1
ATOM 2109 C C . ALA A 1 264 ? -3.749 4.971 9.154 1.00 74.81 264 ALA A C 1
ATOM 2111 O O . ALA A 1 264 ? -4.452 3.961 9.214 1.00 74.81 264 ALA A O 1
ATOM 2112 N N . SER A 1 265 ? -2.593 4.983 8.485 1.00 66.38 265 SER A N 1
ATOM 2113 C CA . SER A 1 265 ? -2.050 3.803 7.810 1.00 66.38 265 SER A CA 1
ATOM 2114 C C . SER A 1 265 ? -1.350 2.821 8.761 1.00 66.38 265 SER A C 1
ATOM 2116 O O . SER A 1 265 ? -1.338 1.618 8.480 1.00 66.38 265 SER A O 1
ATOM 2118 N N . LYS A 1 266 ? -0.785 3.332 9.866 1.00 70.50 266 LYS A N 1
ATOM 2119 C CA . LYS A 1 266 ? 0.041 2.589 10.835 1.00 70.50 266 LYS A CA 1
ATOM 2120 C C . LYS A 1 266 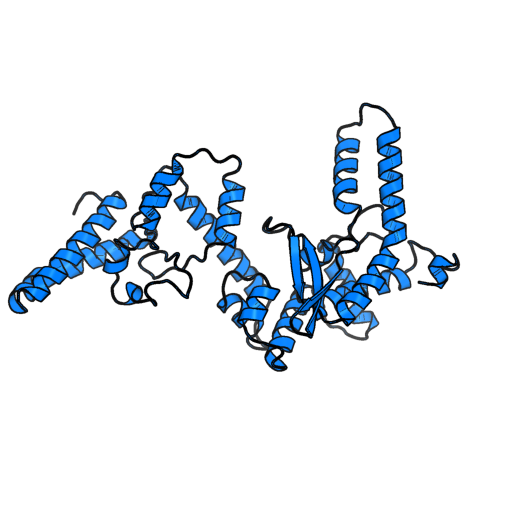? -0.729 2.174 12.089 1.00 70.50 266 LYS A C 1
ATOM 2122 O O . LYS A 1 266 ? -0.511 1.083 12.607 1.00 70.50 266 LYS A O 1
ATOM 2127 N N . VAL A 1 267 ? -1.627 3.027 12.576 1.00 75.50 267 VAL A N 1
ATOM 2128 C CA . VAL A 1 267 ? -2.415 2.784 13.786 1.00 75.50 267 VAL A CA 1
ATOM 2129 C C . VAL A 1 267 ? -3.664 1.994 13.426 1.00 75.50 267 VAL A C 1
ATOM 2131 O O . VAL A 1 267 ? -4.454 2.374 12.560 1.00 75.50 267 VAL A O 1
ATOM 2134 N N . THR A 1 268 ? -3.865 0.880 14.123 1.00 75.81 268 THR A N 1
ATOM 2135 C CA . THR A 1 268 ? -5.126 0.148 14.044 1.00 75.81 268 THR A CA 1
ATOM 2136 C C . THR A 1 268 ? -6.116 0.805 14.992 1.00 75.81 268 THR A C 1
ATOM 2138 O O . THR A 1 268 ? -5.922 0.771 16.200 1.00 75.81 268 THR A O 1
ATOM 2141 N N . ILE A 1 269 ? -7.171 1.401 14.437 1.00 82.50 269 ILE A N 1
ATOM 2142 C CA . ILE A 1 269 ? -8.308 1.903 15.212 1.00 82.50 269 ILE A CA 1
ATOM 2143 C C . ILE A 1 269 ? -9.493 0.958 15.021 1.00 82.50 269 ILE A C 1
ATOM 2145 O O . ILE A 1 269 ? -9.829 0.604 13.885 1.00 82.50 269 ILE A O 1
ATOM 2149 N N . ARG A 1 270 ? -10.108 0.532 16.124 1.00 81.31 270 ARG A N 1
ATOM 2150 C CA . ARG A 1 270 ? -11.307 -0.318 16.126 1.00 81.31 270 ARG A CA 1
ATOM 2151 C C . ARG A 1 270 ? -12.413 0.351 16.920 1.00 81.31 270 ARG A C 1
ATOM 2153 O O . ARG A 1 270 ? -12.172 0.769 18.047 1.00 81.31 270 ARG A O 1
ATOM 2160 N N . SER A 1 271 ? -13.615 0.432 16.358 1.00 85.06 271 SER A N 1
ATOM 2161 C CA . SER A 1 271 ? -14.790 0.816 17.145 1.00 85.06 271 SER A CA 1
ATOM 2162 C C . SER A 1 271 ? -15.205 -0.359 18.026 1.00 85.06 271 SER A C 1
ATOM 2164 O O . SER A 1 271 ? -15.388 -1.464 17.519 1.00 85.06 271 SER A O 1
ATOM 2166 N N . THR A 1 272 ? -15.371 -0.128 19.326 1.00 83.06 272 THR A N 1
ATOM 2167 C CA . THR A 1 272 ? -15.944 -1.102 20.275 1.00 83.06 272 THR A CA 1
ATOM 2168 C C . THR A 1 272 ? -17.421 -0.820 20.572 1.00 83.06 272 THR A C 1
ATOM 2170 O O . THR A 1 272 ? -17.987 -1.380 21.509 1.00 83.06 272 THR A O 1
ATOM 2173 N N . GLY A 1 273 ? -18.039 0.107 19.831 1.00 84.50 273 GLY A N 1
ATOM 2174 C CA . GLY A 1 273 ? -19.406 0.586 20.065 1.00 84.50 273 GLY A CA 1
ATOM 2175 C C . GLY A 1 273 ? -19.547 1.590 21.218 1.00 84.50 273 GLY A C 1
ATOM 2176 O O . GLY A 1 273 ? -20.578 2.234 21.327 1.00 84.50 273 GLY A O 1
ATOM 2177 N N . HIS A 1 274 ? -18.521 1.761 22.054 1.00 88.50 274 HIS A N 1
ATOM 2178 C CA . HIS A 1 274 ? -18.494 2.726 23.167 1.00 88.50 274 HIS A CA 1
ATOM 2179 C C . HIS A 1 274 ? -17.160 3.490 23.271 1.00 88.50 274 HIS A C 1
ATOM 2181 O O . HIS A 1 274 ? -17.023 4.402 24.084 1.00 88.50 274 HIS A O 1
ATOM 2187 N N . SER A 1 275 ? -16.150 3.098 22.490 1.00 91.75 275 SER A N 1
ATOM 2188 C CA . SER A 1 275 ? -14.854 3.770 22.387 1.00 91.75 275 SER A CA 1
ATOM 2189 C C . SER A 1 275 ? -14.142 3.359 21.095 1.00 91.75 275 SER A C 1
ATOM 2191 O O . SER A 1 275 ? -14.486 2.349 20.474 1.00 91.75 275 SER A O 1
ATOM 2193 N N . TRP A 1 276 ? -13.112 4.105 20.714 1.00 91.75 276 TRP A N 1
ATOM 2194 C CA . TRP A 1 276 ? -12.102 3.668 19.760 1.00 91.75 276 TRP A CA 1
ATOM 2195 C C . TRP A 1 276 ? -10.949 3.011 20.512 1.00 91.75 276 TRP A C 1
ATOM 2197 O O . TRP A 1 276 ? -10.335 3.628 21.381 1.00 91.75 276 TRP A O 1
ATOM 2207 N N . CYS A 1 277 ? -10.632 1.770 20.161 1.00 89.44 277 CYS A N 1
ATOM 2208 C CA . CYS A 1 277 ? -9.500 1.040 20.707 1.00 89.44 277 CYS A CA 1
ATOM 2209 C C . CYS A 1 277 ? -8.295 1.141 19.766 1.00 89.44 277 CYS A C 1
ATOM 2211 O O . CYS A 1 277 ? -8.404 0.813 18.580 1.00 89.44 277 CYS A O 1
ATOM 2213 N N . LEU A 1 278 ? -7.159 1.577 20.315 1.00 88.12 278 LEU A N 1
ATOM 2214 C CA . LEU A 1 278 ? -5.869 1.695 19.628 1.00 88.12 278 LEU A CA 1
ATOM 2215 C C . LEU A 1 278 ? -4.925 0.511 19.899 1.00 88.12 278 LEU A C 1
ATOM 2217 O O . LEU A 1 278 ? -3.806 0.495 19.387 1.00 88.12 278 LEU A O 1
ATOM 2221 N N . SER A 1 279 ? -5.327 -0.462 20.728 1.00 83.69 279 SER A N 1
ATOM 2222 C CA . SER A 1 279 ? -4.449 -1.584 21.078 1.00 83.69 279 SER A CA 1
ATOM 2223 C C . SER A 1 279 ? -4.191 -2.484 19.872 1.00 83.69 279 SER A C 1
ATOM 2225 O O . SER A 1 279 ? -5.125 -2.830 19.145 1.00 83.69 279 SER A O 1
ATOM 2227 N N . GLN A 1 280 ? -2.950 -2.939 19.721 1.00 69.62 280 GLN A N 1
ATOM 2228 C CA . GLN A 1 280 ? -2.605 -4.009 18.787 1.00 69.62 280 GLN A CA 1
ATOM 2229 C C . GLN A 1 280 ? -2.837 -5.378 19.446 1.00 69.62 280 GLN A C 1
ATOM 2231 O O . GLN A 1 280 ? -2.747 -5.501 20.666 1.00 69.62 280 GLN A O 1
ATOM 2236 N N . ASP A 1 281 ? -3.167 -6.391 18.640 1.00 58.44 281 ASP A N 1
ATOM 2237 C CA . ASP A 1 281 ? -3.763 -7.672 19.067 1.00 58.44 281 ASP A CA 1
ATOM 2238 C C . ASP A 1 281 ? -3.010 -8.455 20.162 1.00 58.44 281 ASP A C 1
ATOM 2240 O O . ASP A 1 281 ? -3.622 -9.299 20.810 1.00 58.44 281 ASP A O 1
ATOM 2244 N N . ALA A 1 282 ? -1.724 -8.182 20.405 1.00 54.69 282 ALA A N 1
ATOM 2245 C CA . ALA A 1 282 ? -0.895 -8.944 21.344 1.00 54.69 282 ALA A CA 1
ATOM 2246 C C . ALA A 1 282 ? -0.735 -8.320 22.750 1.00 54.69 282 ALA A C 1
ATOM 2248 O O . ALA A 1 282 ? -0.435 -9.047 23.689 1.00 54.69 282 ALA A O 1
ATOM 2249 N N . GLU A 1 283 ? -0.953 -7.009 22.925 1.00 61.69 283 GLU A N 1
ATOM 2250 C CA . GLU A 1 283 ? -0.632 -6.288 24.183 1.00 61.69 283 GLU A CA 1
ATOM 2251 C C . GLU A 1 283 ? -1.842 -5.549 24.794 1.00 61.69 283 GLU A C 1
ATOM 2253 O O . GLU A 1 283 ? -1.722 -4.744 25.719 1.00 61.69 283 GLU A O 1
ATOM 2258 N N . GLY A 1 284 ? -3.040 -5.784 24.253 1.00 70.19 284 GLY A N 1
ATOM 2259 C CA . GLY A 1 284 ? -4.280 -5.147 24.697 1.00 70.19 284 GLY A CA 1
ATOM 2260 C C . GLY A 1 284 ? -5.000 -5.882 25.832 1.00 70.19 284 GLY A C 1
ATOM 2261 O O . GLY A 1 284 ? -4.606 -6.949 26.283 1.00 70.19 284 GLY A O 1
ATOM 2262 N N . CYS A 1 285 ? -6.157 -5.354 26.240 1.00 81.44 285 CYS A N 1
ATOM 2263 C CA . CYS A 1 285 ? -7.023 -5.974 27.255 1.00 81.44 285 CYS A CA 1
ATOM 2264 C C . CYS A 1 285 ? -7.730 -7.271 26.799 1.00 81.44 285 CYS A C 1
ATOM 2266 O O . CYS A 1 285 ? -8.720 -7.662 27.412 1.00 81.44 285 CYS A O 1
ATOM 2268 N N . GLY A 1 286 ? -7.316 -7.888 25.686 1.00 75.06 286 GLY A N 1
ATOM 2269 C CA . GLY A 1 286 ? -7.959 -9.081 25.119 1.00 75.06 286 GLY A CA 1
ATOM 2270 C C . GLY A 1 286 ? -9.434 -8.901 24.733 1.00 75.06 286 GLY A C 1
ATOM 2271 O O . GLY A 1 286 ? -10.165 -9.878 24.641 1.00 75.06 286 GLY A O 1
ATOM 2272 N N . GLY A 1 287 ? -9.905 -7.660 24.560 1.00 75.31 287 GLY A N 1
ATOM 2273 C CA . GLY A 1 287 ? -11.310 -7.364 24.253 1.00 75.31 287 GLY A CA 1
ATOM 2274 C C . GLY A 1 287 ? -12.238 -7.278 25.469 1.00 75.31 287 GLY A C 1
ATOM 2275 O O . GLY A 1 287 ? -13.432 -7.060 25.290 1.00 75.31 287 GLY A O 1
ATOM 2276 N N . GLN A 1 288 ? -11.719 -7.358 26.701 1.00 77.62 288 GLN A N 1
ATOM 2277 C CA . GLN A 1 288 ? -12.529 -7.272 27.927 1.00 77.62 288 GLN A CA 1
ATOM 2278 C C . GLN A 1 288 ? -13.349 -5.974 28.042 1.00 77.62 288 GLN A C 1
ATOM 2280 O O . GLN A 1 288 ? -14.424 -5.964 28.639 1.00 77.62 288 GLN A O 1
ATOM 2285 N N . GLY A 1 289 ? -12.886 -4.883 27.421 1.00 78.88 289 GLY A N 1
ATOM 2286 C CA . GLY A 1 289 ? -13.643 -3.629 27.338 1.00 78.88 289 GLY A CA 1
ATOM 2287 C C . GLY A 1 289 ? -14.993 -3.757 26.617 1.00 78.88 289 GLY A C 1
ATOM 2288 O O . GLY A 1 289 ? -15.896 -2.977 26.895 1.00 78.88 289 GLY A O 1
ATOM 2289 N N . LEU A 1 290 ? -15.176 -4.758 25.744 1.00 78.50 290 LEU A N 1
ATOM 2290 C CA . LEU A 1 290 ? -16.460 -5.021 25.082 1.00 78.50 290 LEU A CA 1
ATOM 2291 C C . LEU A 1 290 ? -17.548 -5.433 26.083 1.00 78.50 290 LEU A C 1
ATOM 2293 O O . LEU A 1 290 ? -18.697 -5.015 25.948 1.00 78.50 290 LEU A O 1
ATOM 2297 N N . TYR A 1 291 ? -17.167 -6.216 27.092 1.00 80.00 291 TYR A N 1
ATOM 2298 C CA . TYR A 1 291 ? -18.067 -6.707 28.134 1.00 80.00 291 TYR A CA 1
ATOM 2299 C C . TYR A 1 291 ? -18.188 -5.713 29.293 1.00 80.00 291 TYR A C 1
ATOM 2301 O O . TYR A 1 291 ? -19.268 -5.530 29.847 1.00 80.00 291 TYR A O 1
ATOM 2309 N N . GLU A 1 292 ? -17.098 -5.015 29.629 1.00 85.94 292 GLU A N 1
ATOM 2310 C CA . GLU A 1 292 ? -17.065 -4.029 30.711 1.00 85.94 292 GLU A CA 1
ATOM 2311 C C . GLU A 1 292 ? -16.697 -2.633 30.193 1.00 85.94 292 GLU A C 1
ATOM 2313 O O . GLU A 1 292 ? -15.589 -2.135 30.412 1.00 85.94 292 GLU A O 1
ATOM 2318 N N . ARG A 1 293 ? -17.673 -1.968 29.558 1.00 89.38 293 ARG A N 1
ATOM 2319 C CA . ARG A 1 293 ? -17.538 -0.617 28.970 1.00 89.38 293 ARG A CA 1
ATOM 2320 C C . ARG A 1 293 ? -16.852 0.413 29.890 1.00 89.38 293 ARG A C 1
ATOM 2322 O O . ARG A 1 293 ? -15.968 1.121 29.401 1.00 89.38 293 ARG A O 1
ATOM 2329 N N . PRO A 1 294 ? -17.148 0.490 31.211 1.00 91.50 294 PRO A N 1
ATOM 2330 C CA . PRO A 1 294 ? -16.488 1.446 32.106 1.00 91.50 294 PRO A CA 1
ATOM 2331 C C . PRO A 1 294 ? -14.959 1.311 32.152 1.00 91.50 294 PRO A C 1
ATOM 2333 O O . PRO A 1 294 ? -14.266 2.285 32.444 1.00 91.50 294 PRO A O 1
ATOM 2336 N N . ARG A 1 295 ? -14.389 0.134 31.845 1.00 90.56 295 ARG A N 1
ATOM 2337 C CA . ARG A 1 295 ? -12.926 -0.059 31.805 1.00 90.56 295 ARG A CA 1
ATOM 2338 C C . ARG A 1 295 ? -12.242 0.771 30.728 1.00 90.56 295 ARG A C 1
ATOM 2340 O O . ARG A 1 295 ? -11.060 1.079 30.873 1.00 90.56 295 ARG A O 1
ATOM 2347 N N . CYS A 1 296 ? -12.964 1.144 29.675 1.00 91.94 296 CYS A N 1
ATOM 2348 C CA . CYS A 1 296 ? -12.431 1.999 28.626 1.00 91.94 296 CYS A CA 1
ATOM 2349 C C . CYS A 1 296 ? -12.355 3.478 29.035 1.00 91.94 296 CYS A C 1
ATOM 2351 O O . CYS A 1 296 ? -11.739 4.243 28.314 1.00 91.94 296 CYS A O 1
ATOM 2353 N N . ALA A 1 297 ? -12.888 3.909 30.185 1.00 92.38 297 ALA A N 1
ATOM 2354 C CA . ALA A 1 297 ? -12.688 5.288 30.648 1.00 92.38 297 ALA A CA 1
ATOM 2355 C C . ALA A 1 297 ? -11.215 5.578 31.039 1.00 92.38 297 ALA A C 1
ATOM 2357 O O . ALA A 1 297 ? -10.636 6.532 30.519 1.00 92.38 297 ALA A O 1
ATOM 2358 N N . PRO A 1 298 ? -10.551 4.767 31.891 1.00 91.38 298 PRO A N 1
ATOM 2359 C CA . PRO A 1 298 ? -9.142 4.979 32.244 1.00 91.38 298 PRO A CA 1
ATOM 2360 C C . PRO A 1 298 ? -8.136 4.298 31.296 1.00 91.38 298 PRO A C 1
ATOM 2362 O O . PRO A 1 298 ? -6.932 4.361 31.535 1.00 91.38 298 PRO A O 1
ATOM 2365 N N . CYS A 1 299 ? -8.585 3.591 30.255 1.00 90.62 299 CYS A N 1
ATOM 2366 C CA . CYS A 1 299 ? -7.695 2.768 29.438 1.00 90.62 299 CYS A CA 1
ATOM 2367 C C . CYS A 1 299 ? -6.687 3.618 28.644 1.00 90.62 299 CYS A C 1
ATOM 2369 O O . CYS A 1 299 ? -7.048 4.539 27.915 1.00 90.62 299 CYS A O 1
ATOM 2371 N N . GLY A 1 300 ? -5.401 3.261 28.710 1.00 89.12 300 GLY A N 1
ATOM 2372 C CA . GLY A 1 300 ? -4.338 3.964 27.981 1.00 89.12 300 GLY A CA 1
ATOM 2373 C C . GLY A 1 300 ? -4.429 3.872 26.453 1.00 89.12 300 GLY A C 1
ATOM 2374 O O . GLY A 1 300 ? -3.756 4.644 25.779 1.00 89.12 300 GLY A O 1
ATOM 2375 N N . ASN A 1 301 ? -5.262 2.966 25.927 1.00 90.31 301 ASN A N 1
ATOM 2376 C CA . ASN A 1 301 ? -5.463 2.711 24.498 1.00 90.31 301 ASN A CA 1
ATOM 2377 C C . ASN A 1 301 ? -6.845 3.155 23.988 1.00 90.31 301 ASN A C 1
ATOM 2379 O O . ASN A 1 301 ? -7.160 2.919 22.824 1.00 90.31 301 ASN A O 1
ATOM 2383 N N . SER A 1 302 ? -7.690 3.748 24.834 1.00 92.62 302 SER A N 1
ATOM 2384 C CA . SER A 1 302 ? -9.042 4.164 24.452 1.00 92.62 302 SER A CA 1
ATOM 2385 C C . SER A 1 302 ? -9.098 5.644 24.087 1.00 92.62 302 SER A C 1
ATOM 2387 O O . SER A 1 302 ? -8.645 6.495 24.863 1.00 92.62 302 SER A O 1
ATOM 2389 N N . VAL A 1 303 ? -9.737 5.950 22.965 1.00 94.62 303 VAL A N 1
ATOM 2390 C CA . VAL A 1 303 ? -10.167 7.301 22.594 1.00 94.62 303 VAL A CA 1
ATOM 2391 C C . VAL A 1 303 ? -11.687 7.299 22.545 1.00 94.62 303 VAL A C 1
ATOM 2393 O O . VAL A 1 303 ? -12.286 6.503 21.828 1.00 94.62 303 VAL A O 1
ATOM 2396 N N . ILE A 1 304 ? -12.327 8.165 23.315 1.00 95.00 304 ILE A N 1
ATOM 2397 C CA . ILE A 1 304 ? -13.781 8.302 23.334 1.00 95.00 304 ILE A CA 1
ATOM 2398 C C . ILE A 1 304 ? -14.082 9.691 22.787 1.00 95.00 304 ILE A C 1
ATOM 2400 O O . ILE A 1 304 ? -13.742 10.687 23.416 1.00 95.00 304 ILE A O 1
ATOM 2404 N N . ASP A 1 305 ? -14.664 9.755 21.595 1.00 93.69 305 ASP A N 1
ATOM 2405 C CA . ASP A 1 305 ? -15.150 11.005 21.018 1.00 93.69 305 ASP A CA 1
ATOM 2406 C C . ASP A 1 305 ? -16.662 11.150 21.247 1.00 93.69 305 ASP A C 1
ATOM 2408 O O . ASP A 1 305 ? -17.335 10.256 21.775 1.00 93.69 305 ASP A O 1
ATOM 2412 N N . ARG A 1 306 ? -17.207 12.290 20.822 1.00 92.12 306 ARG A N 1
ATOM 2413 C CA . ARG A 1 306 ? -18.619 12.632 21.014 1.00 92.12 306 ARG A CA 1
ATOM 2414 C C . ARG A 1 306 ? -19.598 11.639 20.375 1.00 92.12 306 ARG A C 1
ATOM 2416 O O . ARG A 1 306 ? -20.744 11.570 20.805 1.00 92.12 306 ARG A O 1
ATOM 2423 N N . ARG A 1 307 ? -19.176 10.821 19.401 1.00 91.06 307 ARG A N 1
ATOM 2424 C CA . ARG A 1 307 ? -20.057 9.817 18.771 1.00 91.06 307 ARG A CA 1
ATOM 2425 C C . ARG A 1 307 ? -20.525 8.761 19.770 1.00 91.06 307 ARG A C 1
ATOM 2427 O O . ARG A 1 307 ? -21.589 8.182 19.580 1.00 91.06 307 ARG A O 1
ATOM 2434 N N . PHE A 1 308 ? -19.751 8.514 20.827 1.00 93.88 308 PHE A N 1
ATOM 2435 C CA . PHE A 1 308 ? -20.105 7.553 21.872 1.00 93.88 308 PHE A CA 1
ATOM 2436 C C . PHE A 1 308 ? -20.813 8.184 23.072 1.00 93.88 308 PHE A C 1
ATOM 2438 O O . PHE A 1 308 ? -21.200 7.453 23.981 1.00 93.88 308 PHE A O 1
ATOM 2445 N N . GLU A 1 309 ? -21.019 9.505 23.085 1.00 93.25 309 GLU A N 1
ATOM 2446 C CA . GLU A 1 309 ? -21.708 10.210 24.172 1.00 93.25 309 GLU A CA 1
ATOM 2447 C C . GLU A 1 309 ? -23.057 9.563 24.543 1.00 93.25 309 GLU A C 1
ATOM 2449 O O . GLU A 1 309 ? -23.253 9.309 25.735 1.00 93.25 309 GLU A O 1
ATOM 2454 N N . PRO A 1 310 ? -23.952 9.204 23.591 1.00 93.88 310 PRO A N 1
ATOM 2455 C CA . PRO A 1 310 ? -25.225 8.574 23.944 1.00 93.88 310 PRO A CA 1
ATOM 2456 C C . PRO A 1 310 ? -25.032 7.272 24.728 1.00 93.88 310 PRO A C 1
ATOM 2458 O O . PRO A 1 310 ? -25.713 7.031 25.715 1.00 93.88 310 PRO A O 1
ATOM 2461 N N . VAL A 1 311 ? -24.037 6.463 24.359 1.00 92.50 311 VAL A N 1
ATOM 2462 C CA . VAL A 1 311 ? -23.756 5.178 25.018 1.00 92.50 311 VAL A CA 1
ATOM 2463 C C . VAL A 1 311 ? -23.265 5.374 26.453 1.00 92.50 311 VAL A C 1
ATOM 2465 O O . VAL A 1 311 ? -23.617 4.595 27.339 1.00 92.50 311 VAL A O 1
ATOM 2468 N N . TRP A 1 312 ? -22.458 6.408 26.694 1.00 94.50 312 TRP A N 1
ATOM 2469 C CA . TRP A 1 312 ? -21.977 6.748 28.035 1.00 94.50 312 TRP A CA 1
ATOM 2470 C C . TRP A 1 312 ? -23.056 7.404 28.900 1.00 94.50 312 TRP A C 1
ATOM 2472 O O . TRP A 1 312 ? -23.059 7.191 30.111 1.00 94.50 312 TRP A O 1
ATOM 2482 N N . ARG A 1 313 ? -24.000 8.128 28.288 1.00 94.31 313 ARG A N 1
ATOM 2483 C CA . ARG A 1 313 ? -25.184 8.664 28.968 1.00 94.31 313 ARG A CA 1
ATOM 2484 C C . ARG A 1 313 ? -26.110 7.541 29.433 1.00 94.31 313 ARG A C 1
ATOM 2486 O O . ARG A 1 313 ? -26.443 7.495 30.610 1.00 94.31 313 ARG A O 1
ATOM 2493 N N . GLU A 1 314 ? -26.421 6.585 28.560 1.00 93.00 314 GLU A N 1
ATOM 2494 C CA . GLU A 1 314 ? -27.212 5.399 28.926 1.00 93.00 314 GLU A CA 1
ATOM 2495 C C . GLU A 1 314 ? -26.525 4.568 30.015 1.00 93.00 314 GLU A C 1
ATOM 2497 O O . GLU A 1 314 ? -27.157 4.108 30.960 1.00 93.00 314 GLU A O 1
ATOM 2502 N N . LEU A 1 315 ? -25.199 4.411 29.935 1.00 92.38 315 LEU A N 1
ATOM 2503 C CA . LEU A 1 315 ? -24.436 3.747 30.990 1.00 92.38 315 LEU A CA 1
ATOM 2504 C C . LEU A 1 315 ? -24.568 4.476 32.335 1.00 92.38 315 LEU A C 1
ATOM 2506 O O . LEU A 1 315 ? -24.704 3.815 33.359 1.00 92.38 315 LEU A O 1
ATOM 2510 N N . PHE A 1 316 ? -24.526 5.809 32.347 1.00 94.25 316 PHE A N 1
ATOM 2511 C CA . PHE A 1 316 ? -24.713 6.591 33.568 1.00 94.25 316 PHE A CA 1
ATOM 2512 C C . PHE A 1 316 ? -26.120 6.402 34.154 1.00 94.25 316 PHE A C 1
ATOM 2514 O O . PHE A 1 316 ? -26.245 6.154 35.353 1.00 94.25 316 PHE A O 1
ATOM 2521 N N . VAL A 1 317 ? -27.160 6.451 33.314 1.00 93.94 317 VAL A N 1
ATOM 2522 C CA . VAL A 1 317 ? -28.558 6.229 33.726 1.00 93.94 317 VAL A CA 1
ATOM 2523 C C . VAL A 1 317 ? -28.728 4.836 34.333 1.00 93.94 317 VAL A C 1
ATOM 2525 O O . VAL A 1 317 ? -29.120 4.731 35.493 1.00 93.94 317 VAL A O 1
ATOM 2528 N N . HIS A 1 318 ? -28.315 3.780 33.626 1.00 92.12 318 HIS A N 1
ATOM 2529 C CA . HIS A 1 318 ? -28.423 2.408 34.133 1.00 92.12 318 HIS A CA 1
ATOM 2530 C C . HIS A 1 318 ? -27.673 2.202 35.454 1.00 92.12 318 HIS A C 1
ATOM 2532 O O . HIS A 1 318 ? -28.159 1.519 36.350 1.00 92.12 318 HIS A O 1
ATOM 2538 N N . GLN A 1 319 ? -26.478 2.780 35.607 1.00 92.69 319 GLN A N 1
ATOM 2539 C CA . GLN A 1 319 ? -25.743 2.652 36.867 1.00 92.69 319 GLN A CA 1
ATOM 2540 C C . GLN A 1 319 ? -26.398 3.449 38.003 1.00 92.69 319 GLN A C 1
ATOM 2542 O O . GLN A 1 319 ? -26.287 3.054 39.159 1.00 92.69 319 GLN A O 1
ATOM 2547 N N . THR A 1 320 ? -27.108 4.536 37.691 1.00 92.81 320 THR A N 1
ATOM 2548 C CA . THR A 1 320 ? -27.869 5.312 38.683 1.00 92.81 320 THR A CA 1
ATOM 2549 C C . THR A 1 320 ? -29.061 4.501 39.188 1.00 92.81 320 THR A C 1
ATOM 2551 O O . THR A 1 320 ? -29.264 4.394 40.394 1.00 92.81 320 THR A O 1
ATOM 2554 N N . GLU A 1 321 ? -29.792 3.843 38.288 1.00 92.56 321 GLU A N 1
ATOM 2555 C CA . GLU A 1 321 ? -30.893 2.933 38.641 1.00 92.56 321 GLU A CA 1
ATOM 2556 C C . GLU A 1 321 ? -30.413 1.767 39.521 1.00 92.56 321 GLU A C 1
ATOM 2558 O O . GLU A 1 321 ? -31.071 1.391 40.493 1.00 92.56 321 GLU A O 1
ATOM 2563 N N . LEU A 1 322 ? -29.220 1.236 39.234 1.00 92.12 322 LEU A N 1
ATOM 2564 C CA . LEU A 1 322 ? -28.621 0.144 40.001 1.00 92.12 322 LEU A CA 1
ATOM 2565 C C . LEU A 1 322 ? -28.153 0.543 41.406 1.00 92.12 322 LEU A C 1
ATOM 2567 O O . LEU A 1 322 ? -27.891 -0.356 42.204 1.00 92.12 322 LEU A O 1
ATOM 2571 N N . GLN A 1 323 ? -28.057 1.834 41.749 1.00 91.56 323 GLN A N 1
ATOM 2572 C CA . GLN A 1 323 ? -27.598 2.253 43.081 1.00 91.56 323 GLN A CA 1
ATOM 2573 C C . GLN A 1 323 ? -28.473 1.687 44.201 1.00 91.56 323 GLN A C 1
ATOM 2575 O O . GLN A 1 323 ? -27.936 1.227 45.205 1.00 91.56 323 GLN A O 1
ATOM 2580 N N . GLN A 1 324 ? -29.797 1.678 44.017 1.00 88.50 324 GLN A N 1
ATOM 2581 C CA . GLN A 1 324 ? -30.725 1.175 45.035 1.00 88.50 324 GLN A CA 1
ATOM 2582 C C . GLN A 1 324 ? -30.610 -0.343 45.194 1.00 88.50 324 GLN A C 1
ATOM 2584 O O . GLN A 1 324 ? -30.455 -0.841 46.303 1.00 88.50 324 GLN A O 1
ATOM 2589 N N . VAL A 1 325 ? -30.567 -1.077 44.079 1.00 90.75 325 VAL A N 1
ATOM 2590 C CA . VAL A 1 325 ? -30.394 -2.541 44.084 1.00 90.75 325 VAL A CA 1
ATOM 2591 C C . VAL A 1 325 ? -29.032 -2.937 44.668 1.00 90.75 325 VAL A C 1
ATOM 2593 O O . VAL A 1 325 ? -28.905 -3.936 45.373 1.00 90.75 325 VAL A O 1
ATOM 2596 N N . ALA A 1 326 ? -27.991 -2.139 44.423 1.00 90.06 326 ALA A N 1
ATOM 2597 C CA . ALA A 1 326 ? -26.662 -2.392 44.962 1.00 90.06 326 ALA A CA 1
ATOM 2598 C C . ALA A 1 326 ? -26.615 -2.320 46.496 1.00 90.06 326 ALA A C 1
ATOM 2600 O O . ALA A 1 326 ? -25.768 -2.988 47.092 1.00 90.06 326 ALA A O 1
ATOM 2601 N N . LEU A 1 327 ? -27.517 -1.565 47.140 1.00 91.06 327 LEU A N 1
ATOM 2602 C CA . LEU A 1 327 ? -27.620 -1.536 48.601 1.00 91.06 327 LEU A CA 1
ATOM 2603 C C . LEU A 1 327 ? -27.948 -2.923 49.162 1.00 91.06 327 LEU A C 1
ATOM 2605 O O . LEU A 1 327 ? -27.313 -3.357 50.122 1.00 91.06 327 LEU A O 1
ATOM 2609 N N . GLU A 1 328 ? -28.863 -3.637 48.508 1.00 92.62 328 GLU A N 1
ATOM 2610 C CA . GLU A 1 328 ? -29.327 -4.972 48.902 1.00 92.62 328 GLU A CA 1
ATOM 2611 C C . GLU A 1 328 ? -28.289 -6.070 48.616 1.00 92.62 328 GLU A C 1
ATOM 2613 O O . GLU A 1 328 ? -28.199 -7.057 49.343 1.00 92.62 328 GLU A O 1
ATOM 2618 N N . LEU A 1 329 ? -27.460 -5.885 47.584 1.00 91.00 329 LEU A N 1
ATOM 2619 C CA . LEU A 1 329 ? -26.419 -6.838 47.171 1.00 91.00 329 LEU A CA 1
ATOM 2620 C C . LEU A 1 329 ? -25.114 -6.731 47.985 1.00 91.00 329 LEU A C 1
ATOM 2622 O O . LEU A 1 329 ? -24.220 -7.569 47.843 1.00 91.00 329 LEU A O 1
ATOM 2626 N N . GLY A 1 330 ? -24.991 -5.708 48.833 1.00 93.19 330 GLY A N 1
ATOM 2627 C CA . GLY A 1 330 ? -23.877 -5.518 49.760 1.00 93.19 330 GLY A CA 1
ATOM 2628 C C . GLY A 1 330 ? -22.721 -4.639 49.244 1.00 93.19 330 GLY A C 1
ATOM 2629 O O . GLY A 1 330 ? -22.724 -4.162 48.105 1.00 93.19 330 GLY A O 1
ATOM 2630 N N . PRO A 1 331 ? -21.684 -4.415 50.079 1.00 92.44 331 PRO A N 1
ATOM 2631 C CA . PRO A 1 331 ? -20.680 -3.364 49.859 1.00 92.44 331 PRO A CA 1
ATOM 2632 C C . PRO A 1 331 ? -19.896 -3.477 48.544 1.00 92.44 331 PRO A C 1
ATOM 2634 O O . PRO A 1 331 ? -19.557 -2.469 47.928 1.00 92.44 331 PRO A O 1
ATOM 2637 N N . ALA A 1 332 ? -19.621 -4.699 48.080 1.00 91.19 332 ALA A N 1
ATOM 2638 C CA . ALA A 1 332 ? -18.885 -4.923 46.835 1.00 91.19 332 ALA A CA 1
ATOM 2639 C C . ALA A 1 332 ? -19.677 -4.471 45.593 1.00 91.19 332 ALA A C 1
ATOM 2641 O O . ALA A 1 332 ? -19.093 -3.941 44.643 1.00 91.19 332 ALA A O 1
ATOM 2642 N N . ALA A 1 333 ? -21.002 -4.653 45.599 1.00 91.75 333 ALA A N 1
ATOM 2643 C CA . ALA A 1 333 ? -21.873 -4.196 44.520 1.00 91.75 333 ALA A CA 1
ATOM 2644 C C . ALA A 1 333 ? -21.954 -2.663 44.496 1.00 91.75 333 ALA A C 1
ATOM 2646 O O . ALA A 1 333 ? -21.803 -2.064 43.431 1.00 91.75 333 ALA A O 1
ATOM 2647 N N . GLN A 1 334 ? -22.084 -2.035 45.670 1.00 93.25 334 GLN A N 1
ATOM 2648 C CA . GLN A 1 334 ? -22.090 -0.575 45.812 1.00 93.25 334 GLN A CA 1
ATOM 2649 C C . GLN A 1 334 ? -20.801 0.047 45.265 1.00 93.25 334 GLN A C 1
ATOM 2651 O O . GLN A 1 334 ? -20.859 0.916 44.396 1.00 93.25 334 GLN A O 1
ATOM 2656 N N . GLN A 1 335 ? -19.636 -0.472 45.675 1.00 93.75 335 GLN A N 1
ATOM 2657 C CA . GLN A 1 335 ? -18.337 -0.000 45.179 1.00 93.75 335 GLN A CA 1
ATOM 2658 C C . GLN A 1 335 ? -18.209 -0.128 43.656 1.00 93.75 335 GLN A C 1
ATOM 2660 O O . GLN A 1 335 ? -17.634 0.742 42.998 1.00 93.75 335 GLN A O 1
ATOM 2665 N N . ARG A 1 336 ? -18.733 -1.213 43.068 1.00 92.38 336 ARG A N 1
ATOM 2666 C CA . ARG A 1 336 ? -18.711 -1.408 41.612 1.00 92.38 336 ARG A CA 1
ATOM 2667 C C . ARG A 1 336 ? -19.558 -0.357 40.895 1.00 92.38 336 ARG A C 1
ATOM 2669 O O . ARG A 1 336 ? -19.058 0.249 39.946 1.00 92.38 336 ARG A O 1
ATOM 2676 N N . VAL A 1 337 ? -20.796 -0.150 41.344 1.00 94.31 337 VAL A N 1
ATOM 2677 C CA . VAL A 1 337 ? -21.728 0.825 40.755 1.00 94.31 337 VAL A CA 1
ATOM 2678 C C . VAL A 1 337 ? -21.178 2.244 40.888 1.00 94.31 337 VAL A C 1
ATOM 2680 O O . VAL A 1 337 ? -21.111 2.971 39.900 1.00 94.31 337 VAL A O 1
ATOM 2683 N N . GLU A 1 338 ? -20.684 2.621 42.067 1.00 94.56 338 GLU A N 1
ATOM 2684 C CA . GLU A 1 338 ? -20.106 3.945 42.315 1.00 94.56 338 GLU A CA 1
ATOM 2685 C C . GLU A 1 338 ? -18.871 4.219 41.444 1.00 94.56 338 GLU A C 1
ATOM 2687 O O . GLU A 1 338 ? -18.735 5.291 40.841 1.00 94.56 338 GLU A O 1
ATOM 2692 N N . ARG A 1 339 ? -17.983 3.228 41.304 1.00 94.25 339 ARG A N 1
ATOM 2693 C CA . ARG A 1 339 ? -16.823 3.315 40.409 1.00 94.25 339 ARG A CA 1
ATOM 2694 C C . ARG A 1 339 ? -17.248 3.523 38.957 1.00 94.25 339 ARG A C 1
ATOM 2696 O O . ARG A 1 339 ? -16.646 4.335 38.250 1.00 94.25 339 ARG A O 1
ATOM 2703 N N . ASP A 1 340 ? -18.233 2.764 38.490 1.00 93.94 340 ASP A N 1
ATOM 2704 C CA . ASP A 1 340 ? -18.671 2.803 37.096 1.00 93.94 340 ASP A CA 1
ATOM 2705 C C . ASP A 1 340 ? -19.460 4.098 36.795 1.00 93.94 340 ASP A C 1
ATOM 2707 O O . ASP A 1 340 ? -19.239 4.695 35.738 1.00 93.94 340 ASP A O 1
ATOM 2711 N N . LEU A 1 341 ? -20.237 4.615 37.757 1.00 94.56 341 LEU A N 1
ATOM 2712 C CA . LEU A 1 341 ? -20.836 5.960 37.723 1.00 94.56 341 LEU A CA 1
ATOM 2713 C C . LEU A 1 341 ? -19.786 7.059 37.627 1.00 94.56 341 LEU A C 1
ATOM 2715 O O . LEU A 1 341 ? -19.877 7.931 36.765 1.00 94.56 341 LEU A O 1
ATOM 2719 N N . THR A 1 342 ? -18.766 7.004 38.484 1.00 94.75 342 THR A N 1
ATOM 2720 C CA . THR A 1 342 ? -17.675 7.989 38.500 1.00 94.75 342 THR A CA 1
ATOM 2721 C C . THR A 1 342 ? -16.967 8.030 37.150 1.00 94.75 342 THR A C 1
ATOM 2723 O O . THR A 1 342 ? -16.702 9.101 36.604 1.00 94.75 342 THR A O 1
ATOM 2726 N N . ARG A 1 343 ? -16.713 6.858 36.560 1.00 94.69 343 ARG A N 1
ATOM 2727 C CA . ARG A 1 343 ? -16.109 6.736 35.228 1.00 94.69 343 ARG A CA 1
ATOM 2728 C C . ARG A 1 343 ? -17.006 7.296 34.129 1.00 94.69 343 ARG A C 1
ATOM 2730 O O . ARG A 1 343 ? -16.501 8.003 33.262 1.00 94.69 343 ARG A O 1
ATOM 2737 N N . ALA A 1 344 ? -18.305 7.002 34.160 1.00 94.56 344 ALA A N 1
ATOM 2738 C CA . ALA A 1 344 ? -19.243 7.524 33.171 1.00 94.56 344 ALA A CA 1
ATOM 2739 C C . ALA A 1 344 ? -19.378 9.051 33.265 1.00 94.56 344 ALA A C 1
ATOM 2741 O O . ALA A 1 344 ? -19.266 9.732 32.245 1.00 94.56 344 ALA A O 1
ATOM 2742 N N . ARG A 1 345 ? -19.497 9.596 34.483 1.00 94.06 345 ARG A N 1
ATOM 2743 C CA . ARG A 1 345 ? -19.516 11.045 34.730 1.00 94.06 345 ARG A CA 1
ATOM 2744 C C . ARG A 1 345 ? -18.243 11.718 34.223 1.00 94.06 345 ARG A C 1
ATOM 2746 O O . ARG A 1 345 ? -18.324 12.733 33.538 1.00 94.06 345 ARG A O 1
ATOM 2753 N N . GLN A 1 346 ? -17.076 11.133 34.500 1.00 93.88 346 GLN A N 1
ATOM 2754 C CA . GLN A 1 346 ? -15.805 11.665 34.009 1.00 93.88 346 GLN A CA 1
ATOM 2755 C C . GLN A 1 346 ? -15.774 11.726 32.481 1.00 93.88 346 GLN A C 1
ATOM 2757 O O . GLN A 1 346 ? -15.372 12.744 31.930 1.00 93.88 346 GLN A O 1
ATOM 2762 N N . VAL A 1 347 ? -16.211 10.666 31.795 1.00 94.62 347 VAL A N 1
ATOM 2763 C CA . VAL A 1 347 ? -16.250 10.643 30.327 1.00 94.62 347 VAL A CA 1
ATOM 2764 C C . VAL A 1 347 ? -17.205 11.703 29.779 1.00 94.62 347 VAL A C 1
ATOM 2766 O O . VAL A 1 347 ? -16.839 12.418 28.852 1.00 94.62 347 VAL A O 1
ATOM 2769 N N . LEU A 1 348 ? -18.406 11.837 30.344 1.00 94.50 348 LEU A N 1
ATOM 2770 C CA . LEU A 1 348 ? -19.381 12.839 29.899 1.00 94.50 348 LEU A CA 1
ATOM 2771 C C . LEU A 1 348 ? -18.879 14.273 30.132 1.00 94.50 348 LEU A C 1
ATOM 2773 O O . LEU A 1 348 ? -19.041 15.122 29.254 1.00 94.50 348 LEU A O 1
ATOM 2777 N N . SER A 1 349 ? -18.208 14.512 31.260 1.00 92.31 349 SER A N 1
ATOM 2778 C CA . SER A 1 349 ? -17.558 15.787 31.579 1.00 92.31 349 SER A CA 1
ATOM 2779 C C . SER A 1 349 ? -16.408 16.100 30.617 1.00 92.31 349 SER A C 1
ATOM 2781 O O . SER A 1 349 ? -16.382 17.175 30.020 1.00 92.31 349 SER A O 1
ATOM 2783 N N . ASP A 1 350 ? -15.521 15.130 30.369 1.00 91.44 350 ASP A N 1
ATOM 2784 C CA . ASP A 1 350 ? -14.417 15.242 29.403 1.00 91.44 350 ASP A CA 1
ATOM 2785 C C . ASP A 1 350 ? -14.927 15.534 27.973 1.00 91.44 350 ASP A C 1
ATOM 2787 O O . ASP A 1 350 ? -14.222 16.148 27.174 1.00 91.44 350 ASP A O 1
ATOM 2791 N N . LEU A 1 351 ? -16.154 15.107 27.641 1.00 91.69 351 LEU A N 1
ATOM 2792 C CA . LEU A 1 351 ? -16.828 15.377 26.365 1.00 91.69 351 LEU A CA 1
ATOM 2793 C C . LEU A 1 351 ? -17.563 16.733 26.310 1.00 91.69 351 LEU A C 1
ATOM 2795 O O . LEU A 1 351 ? -18.145 17.059 25.274 1.00 91.69 351 LEU A O 1
ATOM 2799 N N . GLY A 1 352 ? -17.525 17.529 27.384 1.00 82.94 352 GLY A N 1
ATOM 2800 C CA . GLY A 1 352 ? -18.136 18.860 27.460 1.00 82.94 352 GLY A CA 1
ATOM 2801 C C . GLY A 1 352 ? -19.581 18.889 27.973 1.00 82.94 352 GLY A C 1
ATOM 2802 O O . GLY A 1 352 ? -20.220 19.935 27.902 1.00 82.94 352 GLY A O 1
ATOM 2803 N N . ASN A 1 353 ? -20.105 17.781 28.509 1.00 67.62 353 ASN A N 1
ATOM 2804 C CA . ASN A 1 353 ? -21.440 17.719 29.113 1.00 67.62 353 ASN A CA 1
ATOM 2805 C C . ASN A 1 353 ? -21.335 17.769 30.641 1.00 67.62 353 ASN A C 1
ATOM 2807 O O . ASN A 1 353 ? -21.476 16.759 31.328 1.00 67.62 353 ASN A O 1
ATOM 2811 N N . GLY A 1 354 ? -21.063 18.959 31.175 1.00 52.03 354 GLY A N 1
ATOM 2812 C CA . GLY A 1 354 ? -20.884 19.208 32.610 1.00 52.03 354 GLY A CA 1
ATOM 2813 C C . GLY A 1 354 ? -22.176 19.267 33.436 1.00 52.03 354 GLY A C 1
ATOM 2814 O O . GLY A 1 354 ? -22.224 20.006 34.413 1.00 52.03 354 GLY A O 1
ATOM 2815 N N . SER A 1 355 ? -23.236 18.555 33.051 1.00 49.38 355 SER A N 1
ATOM 2816 C CA . SER A 1 355 ? -24.551 18.644 33.709 1.00 49.38 355 SER A CA 1
ATOM 2817 C C . SER A 1 355 ? -25.100 17.263 34.085 1.00 49.38 355 SER A C 1
ATOM 2819 O O . SER A 1 355 ? -26.172 16.898 33.613 1.00 49.38 355 SER A O 1
ATOM 2821 N N . PHE A 1 356 ? -24.357 16.494 34.894 1.00 51.38 356 PHE A N 1
ATOM 2822 C CA . PHE A 1 356 ? -24.807 15.233 35.513 1.00 51.38 356 PHE A CA 1
ATOM 2823 C C . PHE A 1 356 ? -24.140 14.961 36.866 1.00 51.38 356 PHE A C 1
ATOM 2825 O O . PHE A 1 356 ? -22.896 15.099 36.964 1.00 51.38 356 PHE A O 1
#

pLDDT: mean 86.01, std 10.47, range [45.12, 97.69]

Sequence (356 aa):
MNERDAGLRSTFKDVELNSIRDCCFVLIGLLTGMRCDEILGIRKNAGRSETKDGFTYHWIASIEHKTKKGAVEYLVSAMGLDVLSVVERWAEPHHARVEQEIKELLNRSDKLSALENSRLGHLQEIKHRIFMSASDSNSLSGRVWGKKLQRIARSCGSGWKLAPHQFRRTYARTFVQHRLGNLLFLKNQFKHSTLDMSQLYAANRMQDETLYDECLAELFKYKVETIGSWMSEDTPLAGGAGKKIVAMRGHAFPDRKALIRETASKVTIRSTGHSWCLSQDAEGCGGQGLYERPRCAPCGNSVIDRRFEPVWRELFVHQTELQQVALELGPAAQQRVERDLTRARQVLSDLGNGSF